Protein AF-0000000078758061 (afdb_homodimer)

Foldseek 3Di:
DDAAAEEEEEEDCVQVVLVVVLCVVPNPPHHYHYYYDYPPDDDHSLNVVVVVPVPDDLARYEYEYAAPPDPRLVSVVVVCVVPVRYHYYYNDDNQLVNCRRPDDDDQDPVNNVVSVVVRVVVPDDVVVVVVCVVVVVVVD/DDAAAEEEEEEDCVQVVLVVVLCVVPNPPHHYHYYYDYPPDDDHSLNVVVVVPVPDDLARYEYEYAAPPDPRLVSVVVVCVVPVRYHYYYNDDNQLVNCRRPDDDDQDPVNNVVSVVVRVVVPDDVVVVVVCVVVVVVVD

Structure (mmCIF, N/CA/C/O backbone):
data_AF-0000000078758061-model_v1
#
loop_
_entity.id
_entity.type
_entity.pdbx_description
1 polymer 'PTS family mannose/fructose/sorbose porter component IIA'
#
loop_
_atom_site.group_PDB
_atom_site.id
_atom_site.type_symbol
_atom_site.label_atom_id
_atom_site.label_alt_id
_atom_site.label_comp_id
_atom_site.label_asym_id
_atom_site.label_entity_id
_atom_site.label_seq_id
_atom_site.pdbx_PDB_ins_code
_atom_site.Cartn_x
_atom_site.Cartn_y
_atom_site.Cartn_z
_atom_site.occupancy
_atom_site.B_iso_or_equiv
_atom_site.auth_seq_id
_atom_site.auth_comp_id
_atom_site.auth_asym_id
_atom_site.auth_atom_id
_atom_site.pdbx_PDB_model_num
ATOM 1 N N . MET A 1 1 ? 18.891 -17.531 -12.898 1 53.72 1 MET A N 1
ATOM 2 C CA . MET A 1 1 ? 18.062 -17.656 -11.703 1 53.72 1 MET A CA 1
ATOM 3 C C . MET A 1 1 ? 16.703 -16.969 -11.898 1 53.72 1 MET A C 1
ATOM 5 O O . MET A 1 1 ? 16.625 -15.922 -12.539 1 53.72 1 MET A O 1
ATOM 9 N N . LYS A 1 2 ? 15.562 -17.766 -11.734 1 69.25 2 LYS A N 1
ATOM 10 C CA . LYS A 1 2 ? 14.297 -17.203 -12.203 1 69.25 2 LYS A CA 1
ATOM 11 C C . LYS A 1 2 ? 13.812 -16.078 -11.281 1 69.25 2 LYS A C 1
ATOM 13 O O . LYS A 1 2 ? 13.891 -16.203 -10.062 1 69.25 2 LYS A O 1
ATOM 18 N N . MET A 1 3 ? 13.516 -14.93 -11.805 1 86 3 MET A N 1
ATOM 19 C CA . MET A 1 3 ? 12.992 -13.773 -11.094 1 86 3 MET A CA 1
ATOM 20 C C . MET A 1 3 ? 11.508 -13.93 -10.812 1 86 3 MET A C 1
ATOM 22 O O . MET A 1 3 ? 10.82 -14.703 -11.484 1 86 3 MET A O 1
ATOM 26 N N . ALA A 1 4 ? 11.055 -13.43 -9.734 1 94.12 4 ALA A N 1
ATOM 27 C CA . ALA A 1 4 ? 9.656 -13.508 -9.328 1 94.12 4 ALA A CA 1
ATOM 28 C C . ALA A 1 4 ? 8.75 -12.828 -10.359 1 94.12 4 ALA A C 1
ATOM 30 O O . ALA A 1 4 ? 9.156 -11.867 -11.016 1 94.12 4 ALA A O 1
ATOM 31 N N . THR A 1 5 ? 7.641 -13.383 -10.594 1 96.69 5 THR A N 1
ATOM 32 C CA . THR A 1 5 ? 6.547 -12.688 -11.258 1 96.69 5 THR A CA 1
ATOM 33 C C . THR A 1 5 ? 5.562 -12.125 -10.242 1 96.69 5 THR A C 1
ATOM 35 O O . THR A 1 5 ? 5.176 -12.812 -9.297 1 96.69 5 THR A O 1
ATOM 38 N N . ILE A 1 6 ? 5.215 -10.859 -10.438 1 98.38 6 ILE A N 1
ATOM 39 C CA . ILE A 1 6 ? 4.293 -10.227 -9.492 1 98.38 6 ILE A CA 1
ATOM 40 C C . ILE A 1 6 ? 3.01 -9.828 -10.219 1 98.38 6 ILE A C 1
ATOM 42 O O . ILE A 1 6 ? 3.057 -9.266 -11.312 1 98.38 6 ILE A O 1
ATOM 46 N N . ILE A 1 7 ? 1.892 -10.188 -9.617 1 98.81 7 ILE A N 1
ATOM 47 C CA . ILE A 1 7 ? 0.58 -9.758 -10.078 1 98.81 7 ILE A CA 1
ATOM 48 C C . ILE A 1 7 ? -0.086 -8.891 -9.016 1 98.81 7 ILE A C 1
ATOM 50 O O . ILE A 1 7 ? -0.385 -9.367 -7.914 1 98.81 7 ILE A O 1
ATOM 54 N N . LEU A 1 8 ? -0.284 -7.656 -9.336 1 98.94 8 LEU A N 1
ATOM 55 C CA . LEU A 1 8 ? -1.013 -6.738 -8.469 1 98.94 8 LEU A CA 1
ATOM 56 C C . LEU A 1 8 ? -2.488 -6.688 -8.844 1 98.94 8 LEU A C 1
ATOM 58 O O . LEU A 1 8 ? -2.828 -6.512 -10.016 1 98.94 8 LEU A O 1
ATOM 62 N N . ALA A 1 9 ? -3.365 -6.902 -7.879 1 98.88 9 ALA A N 1
ATOM 63 C CA . ALA A 1 9 ? -4.805 -6.871 -8.133 1 98.88 9 ALA A CA 1
ATOM 64 C C . ALA A 1 9 ? -5.52 -5.988 -7.117 1 98.88 9 ALA A C 1
ATOM 66 O O . ALA A 1 9 ? -5.32 -6.129 -5.906 1 98.88 9 ALA A O 1
ATOM 67 N N . SER A 1 10 ? -6.324 -5.121 -7.539 1 98.69 10 SER A N 1
ATOM 68 C CA . SER A 1 10 ? -7.031 -4.215 -6.641 1 98.69 10 SER A CA 1
ATOM 69 C C . SER A 1 10 ? -8.375 -3.793 -7.227 1 98.69 10 SER A C 1
ATOM 71 O O . SER A 1 10 ? -8.625 -3.984 -8.414 1 98.69 10 SER A O 1
ATOM 73 N N . HIS A 1 11 ? -9.172 -3.234 -6.352 1 97.81 11 HIS A N 1
ATOM 74 C CA . HIS A 1 11 ? -10.219 -2.35 -6.852 1 97.81 11 HIS A CA 1
ATOM 75 C C . HIS A 1 11 ? -9.617 -1.13 -7.547 1 97.81 11 HIS A C 1
ATOM 77 O O . HIS A 1 11 ? -8.523 -0.686 -7.199 1 97.81 11 HIS A O 1
ATOM 83 N N . GLY A 1 12 ? -10.305 -0.684 -8.523 1 97.25 12 GLY A N 1
ATOM 84 C CA . GLY A 1 12 ? -9.961 0.596 -9.125 1 97.25 12 GLY A CA 1
ATOM 85 C C . GLY A 1 12 ? -8.539 0.647 -9.648 1 97.25 12 GLY A C 1
ATOM 86 O O . GLY A 1 12 ? -8.086 -0.282 -10.32 1 97.25 12 GLY A O 1
ATOM 87 N N . GLU A 1 13 ? -7.793 1.728 -9.375 1 98.38 13 GLU A N 1
ATOM 88 C CA . GLU A 1 13 ? -6.555 2.037 -10.078 1 98.38 13 GLU A CA 1
ATOM 89 C C . GLU A 1 13 ? -5.336 1.8 -9.195 1 98.38 13 GLU A C 1
ATOM 91 O O . GLU A 1 13 ? -4.199 1.987 -9.625 1 98.38 13 GLU A O 1
ATOM 96 N N . PHE A 1 14 ? -5.551 1.33 -7.984 1 98.88 14 PHE A N 1
ATOM 97 C CA . PHE A 1 14 ? -4.465 1.148 -7.027 1 98.88 14 PHE A CA 1
ATOM 98 C C . PHE A 1 14 ? -3.371 0.265 -7.617 1 98.88 14 PHE A C 1
ATOM 100 O O . PHE A 1 14 ? -2.197 0.642 -7.617 1 98.88 14 PHE A O 1
ATOM 107 N N . ALA A 1 15 ? -3.711 -0.847 -8.203 1 98.88 15 ALA A N 1
ATOM 108 C CA . ALA A 1 15 ? -2.74 -1.792 -8.75 1 98.88 15 ALA A CA 1
ATOM 109 C C . ALA A 1 15 ? -1.954 -1.169 -9.898 1 98.88 15 ALA A C 1
ATOM 111 O O . ALA A 1 15 ? -0.734 -1.327 -9.984 1 98.88 15 ALA A O 1
ATOM 112 N N . GLN A 1 16 ? -2.646 -0.448 -10.742 1 98.81 16 GLN A N 1
ATOM 113 C CA . GLN A 1 16 ? -1.998 0.192 -11.883 1 98.81 16 GLN A CA 1
ATOM 114 C C . GLN A 1 16 ? -0.997 1.248 -11.43 1 98.81 16 GLN A C 1
ATOM 116 O O . GLN A 1 16 ? 0.122 1.314 -11.938 1 98.81 16 GLN A O 1
ATOM 121 N N . GLY A 1 17 ? -1.414 2.07 -10.477 1 98.81 17 GLY A N 1
ATOM 122 C CA . GLY A 1 17 ? -0.514 3.082 -9.938 1 98.81 17 GLY A CA 1
ATOM 123 C C . GLY A 1 17 ? 0.706 2.492 -9.258 1 98.81 17 GLY A C 1
ATOM 124 O O . GLY A 1 17 ? 1.824 2.975 -9.445 1 98.81 17 GLY A O 1
ATOM 125 N N . LEU A 1 18 ? 0.491 1.48 -8.453 1 98.94 18 LEU A N 1
ATOM 126 C CA . LEU A 1 18 ? 1.58 0.832 -7.734 1 98.94 18 LEU A CA 1
ATOM 127 C C . LEU A 1 18 ? 2.57 0.193 -8.703 1 98.94 18 LEU A C 1
ATOM 129 O O . LEU A 1 18 ? 3.783 0.291 -8.516 1 98.94 18 LEU A O 1
ATOM 133 N N . LYS A 1 19 ? 2.074 -0.43 -9.758 1 98.88 19 LYS A N 1
ATOM 134 C CA . LYS A 1 19 ? 2.943 -0.998 -10.789 1 98.88 19 LYS A CA 1
ATOM 135 C C . LYS A 1 19 ? 3.801 0.083 -11.438 1 98.88 19 LYS A C 1
ATOM 137 O O . LYS A 1 19 ? 5.012 -0.092 -11.602 1 98.88 19 LYS A O 1
ATOM 142 N N . GLN A 1 20 ? 3.158 1.165 -11.812 1 98.56 20 GLN A N 1
ATOM 143 C CA . GLN A 1 20 ? 3.885 2.244 -12.477 1 98.56 20 GLN A CA 1
ATOM 144 C C . GLN A 1 20 ? 5.016 2.764 -11.594 1 98.56 20 GLN A C 1
ATOM 146 O O . GLN A 1 20 ? 6.148 2.928 -12.055 1 98.56 20 GLN A O 1
ATOM 151 N N . THR A 1 21 ? 4.742 3.014 -10.328 1 98.38 21 THR A N 1
ATOM 152 C CA . THR A 1 21 ? 5.734 3.529 -9.398 1 98.38 21 THR A CA 1
ATOM 153 C C . THR A 1 21 ? 6.855 2.516 -9.18 1 98.38 21 THR A C 1
ATOM 155 O O . THR A 1 21 ? 8.031 2.873 -9.203 1 98.38 21 THR A O 1
ATOM 158 N N . ALA A 1 22 ? 6.469 1.24 -8.984 1 98.44 22 ALA A N 1
ATOM 159 C CA . ALA A 1 22 ? 7.477 0.202 -8.789 1 98.44 22 ALA A CA 1
ATOM 160 C C . ALA A 1 22 ? 8.414 0.119 -9.992 1 98.44 22 ALA A C 1
ATOM 162 O O . ALA A 1 22 ? 9.633 0.058 -9.836 1 98.44 22 ALA A O 1
ATOM 163 N N . THR A 1 23 ? 7.832 0.179 -11.18 1 97.69 23 THR A N 1
ATOM 164 C CA . THR A 1 23 ? 8.617 0.093 -12.414 1 97.69 23 THR A CA 1
ATOM 165 C C . THR A 1 23 ? 9.539 1.298 -12.547 1 97.69 23 THR A C 1
ATOM 167 O O . THR A 1 23 ? 10.672 1.167 -13.023 1 97.69 23 THR A O 1
ATOM 170 N N . MET A 1 24 ? 9.078 2.408 -12.156 1 95 24 MET A N 1
ATOM 171 C CA . MET A 1 24 ? 9.883 3.623 -12.188 1 95 24 MET A CA 1
ATOM 172 C C . MET A 1 24 ? 11.102 3.488 -11.273 1 95 24 MET A C 1
ATOM 174 O O . MET A 1 24 ? 12.188 3.969 -11.609 1 95 24 MET A O 1
ATOM 178 N N . ILE A 1 25 ? 10.938 2.836 -10.203 1 95.44 25 ILE A N 1
ATOM 179 C CA . ILE A 1 25 ? 11.977 2.764 -9.18 1 95.44 25 ILE A CA 1
ATOM 180 C C . ILE A 1 25 ? 12.969 1.651 -9.523 1 95.44 25 ILE A C 1
ATOM 182 O O . ILE A 1 25 ? 14.18 1.849 -9.453 1 95.44 25 ILE A O 1
ATOM 186 N N . ILE A 1 26 ? 12.453 0.475 -9.977 1 95.62 26 ILE A N 1
ATOM 187 C CA . ILE A 1 26 ? 13.352 -0.675 -10.086 1 95.62 26 ILE A CA 1
ATOM 188 C C . ILE A 1 26 ? 13.617 -0.986 -11.555 1 95.62 26 ILE A C 1
ATOM 190 O O . ILE A 1 26 ? 14.469 -1.818 -11.875 1 95.62 26 ILE A O 1
ATOM 194 N N . GLY A 1 27 ? 12.844 -0.43 -12.445 1 94.88 27 GLY A N 1
ATOM 195 C CA . GLY A 1 27 ? 12.953 -0.764 -13.852 1 94.88 27 GLY A CA 1
ATOM 196 C C . GLY A 1 27 ? 12.016 -1.882 -14.281 1 94.88 27 GLY A C 1
ATOM 197 O O . GLY A 1 27 ? 11.078 -2.221 -13.555 1 94.88 27 GLY A O 1
ATOM 198 N N . ASP A 1 28 ? 12.25 -2.412 -15.453 1 91.5 28 ASP A N 1
ATOM 199 C CA . ASP A 1 28 ? 11.328 -3.385 -16.047 1 91.5 28 ASP A CA 1
ATOM 200 C C . ASP A 1 28 ? 11.953 -4.781 -16.062 1 91.5 28 ASP A C 1
ATOM 202 O O . ASP A 1 28 ? 11.555 -5.629 -16.875 1 91.5 28 ASP A O 1
ATOM 206 N N . SER A 1 29 ? 12.891 -5.059 -15.172 1 89.31 29 SER A N 1
ATOM 207 C CA . SER A 1 29 ? 13.617 -6.324 -15.203 1 89.31 29 SER A CA 1
ATOM 208 C C . SER A 1 29 ? 12.781 -7.457 -14.617 1 89.31 29 SER A C 1
ATOM 210 O O . SER A 1 29 ? 13.086 -8.633 -14.82 1 89.31 29 SER A O 1
ATOM 212 N N . VAL A 1 30 ? 11.773 -7.141 -13.82 1 91.25 30 VAL A N 1
ATOM 213 C CA . VAL A 1 30 ? 10.883 -8.125 -13.211 1 91.25 30 VAL A CA 1
ATOM 214 C C . VAL A 1 30 ? 9.461 -7.918 -13.727 1 91.25 30 VAL A C 1
ATOM 216 O O . VAL A 1 30 ? 8.992 -6.785 -13.844 1 91.25 30 VAL A O 1
ATOM 219 N N . PRO A 1 31 ? 8.883 -9.016 -14.203 1 95.44 31 PRO A N 1
ATOM 220 C CA . PRO A 1 31 ? 7.508 -8.859 -14.68 1 95.44 31 PRO A CA 1
ATOM 221 C C . PRO A 1 31 ? 6.539 -8.477 -13.562 1 95.44 31 PRO A C 1
ATOM 223 O O . PRO A 1 31 ? 6.348 -9.242 -12.617 1 95.44 31 PRO A O 1
ATOM 226 N N . ILE A 1 32 ? 5.922 -7.367 -13.711 1 98.25 32 ILE A N 1
ATOM 227 C CA . ILE A 1 32 ? 4.84 -6.918 -12.836 1 98.25 32 ILE A CA 1
ATOM 228 C C . ILE A 1 32 ? 3.582 -6.668 -13.664 1 98.25 32 ILE A C 1
ATOM 230 O O . ILE A 1 32 ? 3.613 -5.918 -14.648 1 98.25 32 ILE A O 1
ATOM 234 N N . HIS A 1 33 ? 2.529 -7.34 -13.289 1 98.56 33 HIS A N 1
ATOM 235 C CA . HIS A 1 33 ? 1.226 -7.172 -13.922 1 98.56 33 HIS A CA 1
ATOM 236 C C . HIS A 1 33 ? 0.233 -6.52 -12.961 1 98.56 33 HIS A C 1
ATOM 238 O O . HIS A 1 33 ? 0.332 -6.695 -11.75 1 98.56 33 HIS A O 1
ATOM 244 N N . ALA A 1 34 ? -0.676 -5.758 -13.531 1 98.75 34 ALA A N 1
ATOM 245 C CA . ALA A 1 34 ? -1.698 -5.109 -12.719 1 98.75 34 ALA A CA 1
ATOM 246 C C . ALA A 1 34 ? -3.098 -5.422 -13.242 1 98.75 34 ALA A C 1
ATOM 248 O O . ALA A 1 34 ? -3.365 -5.293 -14.438 1 98.75 34 ALA A O 1
ATOM 249 N N . LEU A 1 35 ? -3.92 -5.863 -12.352 1 98.44 35 LEU A N 1
ATOM 250 C CA . LEU A 1 35 ? -5.328 -6.121 -12.617 1 98.44 35 LEU A CA 1
ATOM 251 C C . LEU A 1 35 ? -6.219 -5.172 -11.82 1 98.44 35 LEU A C 1
ATOM 253 O O . LEU A 1 35 ? -5.93 -4.875 -10.656 1 98.44 35 LEU A O 1
ATOM 257 N N . SER A 1 36 ? -7.312 -4.777 -12.484 1 97.69 36 SER A N 1
ATOM 258 C CA . SER A 1 36 ? -8.227 -3.84 -11.844 1 97.69 36 SER A CA 1
ATOM 259 C C . SER A 1 36 ? -9.664 -4.359 -11.875 1 97.69 36 SER A C 1
ATOM 261 O O . SER A 1 36 ? -10.117 -4.879 -12.898 1 97.69 36 SER A O 1
ATOM 263 N N . ALA A 1 37 ? -10.312 -4.262 -10.734 1 96.06 37 ALA A N 1
ATOM 264 C CA . ALA A 1 37 ? -11.75 -4.5 -10.648 1 96.06 37 ALA A CA 1
ATOM 265 C C . ALA A 1 37 ? -12.523 -3.186 -10.531 1 96.06 37 ALA A C 1
ATOM 267 O O . ALA A 1 37 ? -12.234 -2.371 -9.656 1 96.06 37 ALA A O 1
ATOM 268 N N . PHE A 1 38 ? -13.422 -2.996 -11.453 1 91.88 38 PHE A N 1
ATOM 269 C CA . PHE A 1 38 ? -14.305 -1.838 -11.398 1 91.88 38 PHE A CA 1
ATOM 270 C C . PHE A 1 38 ? -15.758 -2.273 -11.219 1 91.88 38 PHE A C 1
ATOM 272 O O . PHE A 1 38 ? -16.109 -3.416 -11.516 1 91.88 38 PHE A O 1
ATOM 279 N N . ARG A 1 39 ? -16.547 -1.441 -10.57 1 78.25 39 ARG A N 1
ATOM 280 C CA . ARG A 1 39 ? -17.953 -1.749 -10.32 1 78.25 39 ARG A CA 1
ATOM 281 C C . ARG A 1 39 ? -18.672 -2.07 -11.625 1 78.25 39 ARG A C 1
ATOM 283 O O . ARG A 1 39 ? -19.484 -3.002 -11.68 1 78.25 39 ARG A O 1
ATOM 290 N N . ASP A 1 40 ? -18.375 -1.337 -12.672 1 76.12 40 ASP A N 1
ATOM 291 C CA . ASP A 1 40 ? -19.172 -1.459 -13.898 1 76.12 40 ASP A CA 1
ATOM 292 C C . ASP A 1 40 ? -18.359 -2.146 -15 1 76.12 40 ASP A C 1
ATOM 294 O O . ASP A 1 40 ? -18.797 -2.189 -16.156 1 76.12 40 ASP A O 1
ATOM 298 N N . GLU A 1 41 ? -17.375 -2.746 -14.594 1 66.25 41 GLU A N 1
ATOM 299 C CA . GLU A 1 41 ? -16.547 -3.268 -15.68 1 66.25 41 GLU A CA 1
ATOM 300 C C . GLU A 1 41 ? -17.125 -4.574 -16.234 1 66.25 41 GLU A C 1
ATOM 302 O O . GLU A 1 41 ? -17.703 -5.363 -15.477 1 66.25 41 GLU A O 1
ATOM 307 N N . ASP A 1 42 ? -16.859 -4.656 -17.453 1 67.44 42 ASP A N 1
ATOM 308 C CA . ASP A 1 42 ? -17.359 -5.734 -18.312 1 67.44 42 ASP A CA 1
ATOM 309 C C . ASP A 1 42 ? -16.641 -7.047 -18 1 67.44 42 ASP A C 1
ATOM 311 O O . ASP A 1 42 ? -17.266 -8.109 -17.953 1 67.44 42 ASP A O 1
ATOM 315 N N . GLU A 1 43 ? -15.219 -6.949 -17.766 1 88.81 43 GLU A N 1
ATOM 316 C CA . GLU A 1 43 ? -14.547 -8.227 -17.547 1 88.81 43 GLU A CA 1
ATOM 317 C C . GLU A 1 43 ? -14.188 -8.414 -16.078 1 88.81 43 GLU A C 1
ATOM 319 O O . GLU A 1 43 ? -13.516 -7.566 -15.484 1 88.81 43 GLU A O 1
ATOM 324 N N . SER A 1 44 ? -14.656 -9.523 -15.555 1 94.19 44 SER A N 1
ATOM 325 C CA . SER A 1 44 ? -14.398 -9.82 -14.148 1 94.19 44 SER A CA 1
ATOM 326 C C . SER A 1 44 ? -12.906 -9.992 -13.883 1 94.19 44 SER A C 1
ATOM 328 O O . SER A 1 44 ? -12.148 -10.352 -14.781 1 94.19 44 SER A O 1
ATOM 330 N N . ILE A 1 45 ? -12.453 -9.711 -12.711 1 96.88 45 ILE A N 1
ATOM 331 C CA . ILE A 1 45 ? -11.039 -9.82 -12.344 1 96.88 45 ILE A CA 1
ATOM 332 C C . ILE A 1 45 ? -10.609 -11.289 -12.398 1 96.88 45 ILE A C 1
ATOM 334 O O . ILE A 1 45 ? -9.453 -11.586 -12.672 1 96.88 45 ILE A O 1
ATOM 338 N N . LEU A 1 46 ? -11.594 -12.219 -12.258 1 96.31 46 LEU A N 1
ATOM 339 C CA . LEU A 1 46 ? -11.328 -13.648 -12.367 1 96.31 46 LEU A CA 1
ATOM 340 C C . LEU A 1 46 ? -10.93 -14.016 -13.789 1 96.31 46 LEU A C 1
ATOM 342 O O . LEU A 1 46 ? -9.984 -14.781 -14 1 96.31 46 LEU A O 1
ATOM 346 N N . VAL A 1 47 ? -11.625 -13.445 -14.68 1 96.5 47 VAL A N 1
ATOM 347 C CA . VAL A 1 47 ? -11.328 -13.711 -16.078 1 96.5 47 VAL A CA 1
ATOM 348 C C . VAL A 1 47 ? -9.953 -13.133 -16.438 1 96.5 47 VAL A C 1
ATOM 350 O O . VAL A 1 47 ? -9.148 -13.781 -17.109 1 96.5 47 VAL A O 1
ATOM 353 N N . GLN A 1 48 ? -9.664 -11.945 -15.953 1 97.38 48 GLN A N 1
ATOM 354 C CA . GLN A 1 48 ? -8.383 -11.289 -16.203 1 97.38 48 GLN A CA 1
ATOM 355 C C . GLN A 1 48 ? -7.223 -12.156 -15.734 1 97.38 48 GLN A C 1
ATOM 357 O O . GLN A 1 48 ? -6.258 -12.367 -16.469 1 97.38 48 GLN A O 1
ATOM 362 N N . ILE A 1 49 ? -7.344 -12.672 -14.531 1 98.12 49 ILE A N 1
ATOM 363 C CA . ILE A 1 49 ? -6.203 -13.367 -13.953 1 98.12 49 ILE A CA 1
ATOM 364 C C . ILE A 1 49 ? -6.043 -14.734 -14.625 1 98.12 49 ILE A C 1
ATOM 366 O O . ILE A 1 49 ? -4.918 -15.203 -14.828 1 98.12 49 ILE A O 1
ATOM 370 N N . LYS A 1 50 ? -7.117 -15.398 -14.945 1 97.38 50 LYS A N 1
ATOM 371 C CA . LYS A 1 50 ? -7.012 -16.688 -15.609 1 97.38 50 LYS A CA 1
ATOM 372 C C . LYS A 1 50 ? -6.359 -16.547 -16.984 1 97.38 50 LYS A C 1
ATOM 374 O O . LYS A 1 50 ? -5.527 -17.375 -17.359 1 97.38 50 LYS A O 1
ATOM 379 N N . LYS A 1 51 ? -6.746 -15.492 -17.672 1 97.62 51 LYS A N 1
ATOM 380 C CA . LYS A 1 51 ? -6.094 -15.211 -18.953 1 97.62 51 LYS A CA 1
ATOM 381 C C . LYS A 1 51 ? -4.594 -14.992 -18.766 1 97.62 51 LYS A C 1
ATOM 383 O O . LYS A 1 51 ? -3.787 -15.508 -19.547 1 97.62 51 LYS A O 1
ATOM 388 N N . LEU A 1 52 ? -4.23 -14.273 -17.75 1 97.94 52 LEU A N 1
ATOM 389 C CA . LEU A 1 52 ? -2.83 -13.977 -17.469 1 97.94 52 LEU A CA 1
ATOM 390 C C . LEU A 1 52 ? -2.07 -15.242 -17.094 1 97.94 52 LEU A C 1
ATOM 392 O O . LEU A 1 52 ? -0.98 -15.5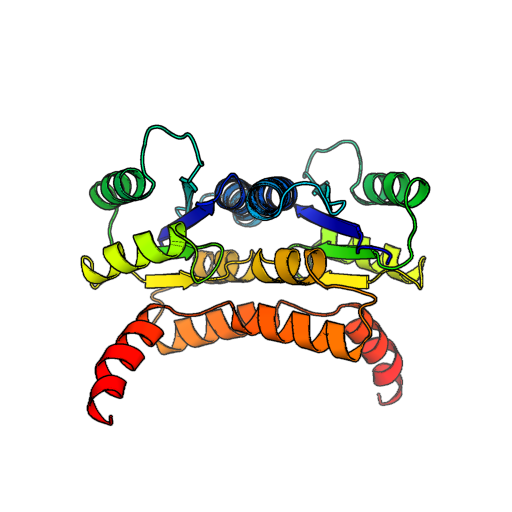 -17.609 1 97.94 52 LEU A O 1
ATOM 396 N N . LEU A 1 53 ? -2.65 -16.047 -16.234 1 97.31 53 LEU A N 1
ATOM 397 C CA . LEU A 1 53 ? -1.988 -17.234 -15.734 1 97.31 53 LEU A CA 1
ATOM 398 C C . LEU A 1 53 ? -1.767 -18.25 -16.859 1 97.31 53 LEU A C 1
ATOM 400 O O . LEU A 1 53 ? -0.853 -19.078 -16.781 1 97.31 53 LEU A O 1
ATOM 404 N N . ALA A 1 54 ? -2.562 -18.188 -17.906 1 96.69 54 ALA A N 1
ATOM 405 C CA . ALA A 1 54 ? -2.412 -19.062 -19.062 1 96.69 54 ALA A CA 1
ATOM 406 C C . ALA A 1 54 ? -1.166 -18.703 -19.859 1 96.69 54 ALA A C 1
ATOM 408 O O . ALA A 1 54 ? -0.706 -19.484 -20.703 1 96.69 54 ALA A O 1
ATOM 409 N N . THR A 1 55 ? -0.57 -17.547 -19.594 1 96.25 55 THR A N 1
ATOM 410 C CA . THR A 1 55 ? 0.505 -17.047 -20.438 1 96.25 55 THR A CA 1
ATOM 411 C C . THR A 1 55 ? 1.818 -16.969 -19.672 1 96.25 55 THR A C 1
ATOM 413 O O . THR A 1 55 ? 2.867 -16.672 -20.25 1 96.25 55 THR A O 1
ATOM 416 N N . ILE A 1 56 ? 1.771 -17.219 -18.328 1 94.12 56 ILE A N 1
ATOM 417 C CA . ILE A 1 56 ? 2.996 -17.062 -17.547 1 94.12 56 ILE A CA 1
ATOM 418 C C . ILE A 1 56 ? 3.289 -18.344 -16.781 1 94.12 56 ILE A C 1
ATOM 420 O O . ILE A 1 56 ? 2.414 -19.203 -16.641 1 94.12 56 ILE A O 1
ATOM 424 N N . ASP A 1 57 ? 4.535 -18.453 -16.359 1 89.5 57 ASP A N 1
ATOM 425 C CA . ASP A 1 57 ? 4.93 -19.531 -15.461 1 89.5 57 ASP A CA 1
ATOM 426 C C . ASP A 1 57 ? 4.445 -19.266 -14.031 1 89.5 57 ASP A C 1
ATOM 428 O O . ASP A 1 57 ? 4.746 -18.219 -13.453 1 89.5 57 ASP A O 1
ATOM 432 N N . ILE A 1 58 ? 3.77 -20.188 -13.484 1 91 58 ILE A N 1
ATOM 433 C CA . ILE A 1 58 ? 3.133 -20.047 -12.18 1 91 58 ILE A CA 1
ATOM 434 C C . ILE A 1 58 ? 4.184 -20.156 -11.078 1 91 58 ILE A C 1
ATOM 436 O O . ILE A 1 58 ? 3.967 -19.688 -9.953 1 91 58 ILE A O 1
ATOM 440 N N . GLU A 1 59 ? 5.301 -20.828 -11.453 1 89.38 59 GLU A N 1
ATOM 441 C CA . GLU A 1 59 ? 6.352 -20.953 -10.445 1 89.38 59 GLU A CA 1
ATOM 442 C C . GLU A 1 59 ? 6.906 -19.578 -10.055 1 89.38 59 GLU A C 1
ATOM 444 O O . GLU A 1 59 ? 7.102 -18.719 -10.914 1 89.38 59 GLU A O 1
ATOM 449 N N . GLU A 1 60 ? 7.105 -19.281 -8.797 1 93.12 60 GLU A N 1
ATOM 450 C CA . GLU A 1 60 ? 7.637 -18.031 -8.273 1 93.12 60 GLU A CA 1
ATOM 451 C C . GLU A 1 60 ? 6.75 -16.844 -8.664 1 93.12 60 GLU A C 1
ATOM 453 O O . GLU A 1 60 ? 7.246 -15.82 -9.125 1 93.12 60 GLU A O 1
ATOM 458 N N . THR A 1 61 ? 5.41 -17.031 -8.656 1 96.81 61 THR A N 1
ATOM 459 C CA . THR A 1 61 ? 4.441 -15.977 -8.93 1 96.81 61 THR A CA 1
ATOM 460 C C . THR A 1 61 ? 3.736 -15.547 -7.645 1 96.81 61 THR A C 1
ATOM 462 O O . THR A 1 61 ? 3.24 -16.391 -6.895 1 96.81 61 THR A O 1
ATOM 465 N N . TYR A 1 62 ? 3.699 -14.289 -7.422 1 98.19 62 TYR A N 1
ATOM 466 C CA . TYR A 1 62 ? 3.129 -13.695 -6.219 1 98.19 62 TYR A CA 1
ATOM 467 C C . TYR A 1 62 ? 1.981 -12.75 -6.566 1 98.19 62 TYR A C 1
ATOM 469 O O . TYR A 1 62 ? 2.184 -11.742 -7.242 1 98.19 62 TYR A O 1
ATOM 477 N N . ILE A 1 63 ? 0.784 -13.094 -6.102 1 98.75 63 ILE A N 1
ATOM 478 C CA . ILE A 1 63 ? -0.374 -12.219 -6.227 1 98.75 63 ILE A CA 1
ATOM 479 C C . ILE A 1 63 ? -0.482 -11.328 -4.992 1 98.75 63 ILE A C 1
ATOM 481 O O . ILE A 1 63 ? -0.495 -11.82 -3.861 1 98.75 63 ILE A O 1
ATOM 485 N N . LEU A 1 64 ? -0.488 -10.055 -5.191 1 98.94 64 LEU A N 1
ATOM 486 C CA . LEU A 1 64 ? -0.659 -9.078 -4.125 1 98.94 64 LEU A CA 1
ATOM 487 C C . LEU A 1 64 ? -1.967 -8.312 -4.297 1 98.94 64 LEU A C 1
ATOM 489 O O . LEU A 1 64 ? -2.248 -7.785 -5.379 1 98.94 64 LEU A O 1
ATOM 493 N N . THR A 1 65 ? -2.801 -8.25 -3.199 1 98.94 65 THR A N 1
ATOM 494 C CA . THR A 1 65 ? -4.098 -7.582 -3.307 1 98.94 65 THR A CA 1
ATOM 495 C C . THR A 1 65 ? -4.184 -6.414 -2.332 1 98.94 65 THR A C 1
ATOM 497 O O . THR A 1 65 ? -3.33 -6.258 -1.457 1 98.94 65 THR A O 1
ATOM 500 N N . ASP A 1 66 ? -5.266 -5.703 -2.482 1 98.81 66 ASP A N 1
ATOM 501 C CA . ASP A 1 66 ? -5.352 -4.406 -1.817 1 98.81 66 ASP A CA 1
ATOM 502 C C . ASP A 1 66 ? -5.832 -4.559 -0.376 1 98.81 66 ASP A C 1
ATOM 504 O O . ASP A 1 66 ? -5.254 -3.969 0.541 1 98.81 66 ASP A O 1
ATOM 508 N N . ILE A 1 67 ? -6.816 -5.332 -0.167 1 98.69 67 ILE A N 1
ATOM 509 C CA . ILE A 1 67 ? -7.383 -5.348 1.179 1 98.69 67 ILE A CA 1
ATOM 510 C C . ILE A 1 67 ? -8.039 -6.703 1.448 1 98.69 67 ILE A C 1
ATOM 512 O O . ILE A 1 67 ? -8.672 -7.277 0.563 1 98.69 67 ILE A O 1
ATOM 516 N N . LEU A 1 68 ? -7.879 -7.188 2.65 1 97.69 68 LEU A N 1
ATOM 517 C CA . LEU A 1 68 ? -8.492 -8.438 3.078 1 97.69 68 LEU A CA 1
ATOM 518 C C . LEU A 1 68 ? -10.008 -8.312 3.148 1 97.69 68 LEU A C 1
ATOM 520 O O . LEU A 1 68 ? -10.523 -7.305 3.641 1 97.69 68 LEU A O 1
ATOM 524 N N . GLY A 1 69 ? -10.695 -9.3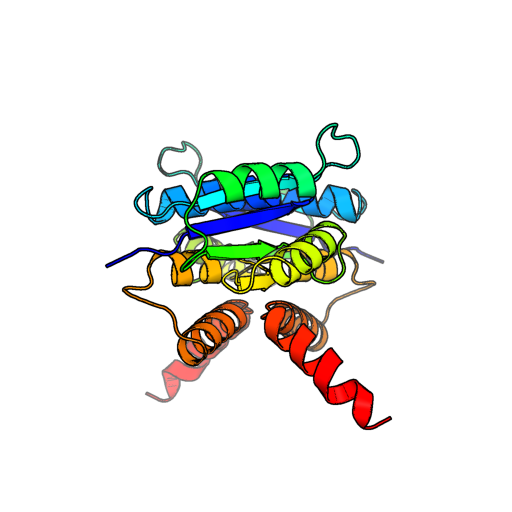12 2.68 1 96 69 GLY A N 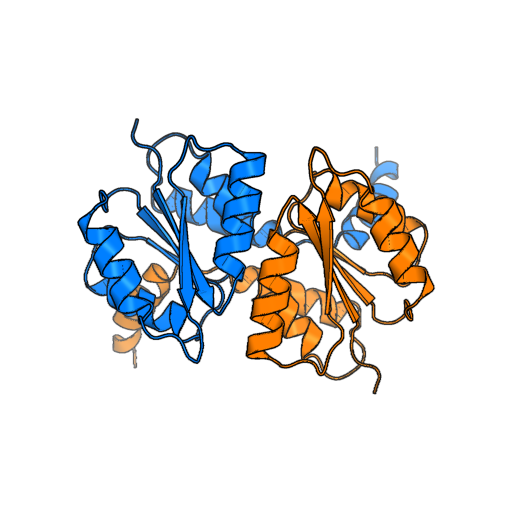1
ATOM 525 C CA . GLY A 1 69 ? -12.141 -9.352 2.811 1 96 69 GLY A CA 1
ATOM 526 C C . GLY A 1 69 ? -12.859 -8.688 1.654 1 96 69 GLY A C 1
ATOM 527 O O . GLY A 1 69 ? -14.094 -8.742 1.567 1 96 69 GLY A O 1
ATOM 528 N N . GLY A 1 70 ? -12.109 -7.965 0.795 1 95.75 70 GLY A N 1
ATOM 529 C CA . GLY A 1 70 ? -12.711 -7.414 -0.408 1 95.75 70 GLY A CA 1
ATOM 530 C C . GLY A 1 70 ? -12.984 -8.461 -1.473 1 95.75 70 GLY A C 1
ATOM 531 O O . GLY A 1 70 ? -12.391 -9.539 -1.456 1 95.75 70 GLY A O 1
ATOM 532 N N . SER A 1 71 ? -13.781 -8.094 -2.461 1 95.31 71 SER A N 1
ATOM 533 C CA . SER A 1 71 ? -14.125 -9.039 -3.521 1 95.31 71 SER A CA 1
ATOM 534 C C . SER A 1 71 ? -12.898 -9.445 -4.324 1 95.31 71 SER A C 1
ATOM 536 O O . SER A 1 71 ? -12.758 -10.609 -4.711 1 95.31 71 SER A O 1
ATOM 538 N N . VAL A 1 72 ? -12.016 -8.562 -4.504 1 97.75 72 VAL A N 1
ATOM 539 C CA . VAL A 1 72 ? -10.797 -8.844 -5.25 1 97.75 72 VAL A CA 1
ATOM 540 C C . VAL A 1 72 ? -9.977 -9.906 -4.523 1 97.75 72 VAL A C 1
ATOM 542 O O . VAL A 1 72 ? -9.586 -10.914 -5.117 1 97.75 72 VAL A O 1
ATOM 545 N N . ASN A 1 73 ? -9.719 -9.711 -3.229 1 98 73 ASN A N 1
ATOM 546 C CA . ASN A 1 73 ? -8.969 -10.703 -2.459 1 98 73 ASN A CA 1
ATOM 547 C C . ASN A 1 73 ? -9.695 -12.047 -2.428 1 98 73 ASN A C 1
ATOM 549 O O . ASN A 1 73 ? -9.062 -13.094 -2.549 1 98 73 ASN A O 1
ATOM 553 N N . ASN A 1 74 ? -11.008 -11.984 -2.285 1 96.62 74 ASN A N 1
ATOM 554 C CA . ASN A 1 74 ? -11.797 -13.211 -2.264 1 96.62 74 ASN A CA 1
ATOM 555 C C . ASN A 1 74 ? -11.672 -13.977 -3.576 1 96.62 74 ASN A C 1
ATOM 557 O O . ASN A 1 74 ? -11.547 -15.203 -3.574 1 96.62 74 ASN A O 1
ATOM 561 N N . ASP A 1 75 ? -11.711 -13.266 -4.664 1 97.31 75 ASP A N 1
ATOM 562 C CA . ASP A 1 75 ? -11.539 -13.906 -5.969 1 97.31 75 ASP A CA 1
ATOM 563 C C . ASP A 1 75 ? -10.156 -14.539 -6.094 1 97.31 75 ASP A C 1
ATOM 565 O O . ASP A 1 75 ? -10.031 -15.656 -6.598 1 97.31 75 ASP A O 1
ATOM 569 N N . MET A 1 76 ? -9.125 -13.906 -5.57 1 98.06 76 MET A N 1
ATOM 570 C CA . MET A 1 76 ? -7.773 -14.445 -5.668 1 98.06 76 MET A CA 1
ATOM 571 C C . MET A 1 76 ? -7.602 -15.656 -4.758 1 98.06 76 MET A C 1
ATOM 573 O O . MET A 1 76 ? -6.848 -16.578 -5.078 1 98.06 76 MET A O 1
ATOM 577 N N . LEU A 1 77 ? -8.352 -15.641 -3.629 1 97 77 LEU A N 1
ATOM 578 C CA . LEU A 1 77 ? -8.336 -16.812 -2.756 1 97 77 LEU A CA 1
ATOM 579 C C . LEU A 1 77 ? -8.828 -18.047 -3.496 1 97 77 LEU A C 1
ATOM 581 O O . LEU A 1 77 ? -8.25 -19.141 -3.348 1 97 77 LEU A O 1
ATOM 585 N N . THR A 1 78 ? -9.836 -17.891 -4.32 1 96 78 THR A N 1
ATOM 586 C CA . THR A 1 78 ? -10.352 -19 -5.117 1 96 78 THR A CA 1
ATOM 587 C C . THR A 1 78 ? -9.312 -19.469 -6.121 1 96 78 THR A C 1
ATOM 589 O O . THR A 1 78 ? -9.172 -20.672 -6.359 1 96 78 THR A O 1
ATOM 592 N N . ILE A 1 79 ? -8.57 -18.562 -6.648 1 97.06 79 ILE A N 1
ATOM 593 C CA . ILE A 1 79 ? -7.574 -18.859 -7.676 1 97.06 79 ILE A CA 1
ATOM 594 C C . ILE A 1 79 ? -6.43 -19.656 -7.074 1 97.06 79 ILE A C 1
ATOM 596 O O . ILE A 1 79 ? -5.996 -20.656 -7.652 1 97.06 79 ILE A O 1
ATOM 600 N N . ILE A 1 80 ? -5.961 -19.281 -5.855 1 95.75 80 ILE A N 1
ATOM 601 C CA . ILE A 1 80 ? -4.766 -19.938 -5.332 1 95.75 80 ILE A CA 1
ATOM 602 C C . ILE A 1 80 ? -5.105 -21.344 -4.867 1 95.75 80 ILE A C 1
ATOM 604 O O . ILE A 1 80 ? -4.219 -22.188 -4.727 1 95.75 80 ILE A O 1
ATOM 608 N N . LYS A 1 81 ? -6.375 -21.609 -4.617 1 93.69 81 LYS A N 1
ATOM 609 C CA . LYS A 1 81 ? -6.805 -22.969 -4.312 1 93.69 81 LYS A CA 1
ATOM 610 C C . LYS A 1 81 ? -6.688 -23.875 -5.535 1 93.69 81 LYS A C 1
ATOM 612 O O . LYS A 1 81 ? -6.469 -25.078 -5.406 1 93.69 81 LYS A O 1
ATOM 617 N N . GLU A 1 82 ? -6.801 -23.25 -6.691 1 93.5 82 GLU A N 1
ATOM 618 C CA . GLU A 1 82 ? -6.758 -24 -7.949 1 93.5 82 GLU A CA 1
ATOM 619 C C . GLU A 1 82 ? -5.324 -24.156 -8.445 1 93.5 82 GLU A C 1
ATOM 621 O O . GLU A 1 82 ? -5.031 -25.047 -9.25 1 93.5 82 GLU A O 1
ATOM 626 N N . TYR A 1 83 ? -4.438 -23.297 -7.902 1 92.19 83 TYR A N 1
ATOM 627 C CA . TYR A 1 83 ? -3.059 -23.281 -8.383 1 92.19 83 TYR A CA 1
ATOM 628 C C . TYR A 1 83 ? -2.078 -23.406 -7.219 1 92.19 83 TYR A C 1
ATOM 630 O O . TYR A 1 83 ? -1.72 -22.422 -6.586 1 92.19 83 TYR A O 1
ATOM 638 N N . GLU A 1 84 ? -1.511 -24.531 -6.816 1 84.06 84 GLU A N 1
ATOM 639 C CA . GLU A 1 84 ? -0.696 -24.812 -5.637 1 84.06 84 GLU A CA 1
ATOM 640 C C . GLU A 1 84 ? 0.589 -24 -5.648 1 84.06 84 GLU A C 1
ATOM 642 O O . GLU A 1 84 ? 1.114 -23.641 -4.59 1 84.06 84 GLU A O 1
ATOM 647 N N . GLY A 1 85 ? 1.042 -23.375 -6.742 1 89.19 85 GLY A N 1
ATOM 648 C CA . GLY A 1 85 ? 2.314 -22.688 -6.836 1 89.19 85 GLY A CA 1
ATOM 649 C C . GLY A 1 85 ? 2.184 -21.172 -6.703 1 89.19 85 GLY A C 1
ATOM 650 O O . GLY A 1 85 ? 3.178 -20.469 -6.496 1 89.19 85 GLY A O 1
ATOM 651 N N . LEU A 1 86 ? 0.984 -20.719 -6.559 1 95.5 86 LEU A N 1
ATOM 652 C CA . LEU A 1 86 ? 0.74 -19.281 -6.469 1 95.5 86 LEU A CA 1
ATOM 653 C C . LEU A 1 86 ? 0.741 -18.828 -5.012 1 95.5 86 LEU A C 1
ATOM 655 O O . LEU A 1 86 ? 0.21 -19.516 -4.141 1 95.5 86 LEU A O 1
ATOM 659 N N . GLN A 1 87 ? 1.385 -17.766 -4.777 1 96.75 87 GLN A N 1
ATOM 660 C CA . GLN A 1 87 ? 1.332 -17.094 -3.48 1 96.75 87 GLN A CA 1
ATOM 661 C C . GLN A 1 87 ? 0.359 -15.922 -3.506 1 96.75 87 GLN A C 1
ATOM 663 O O . GLN A 1 87 ? 0.188 -15.273 -4.543 1 96.75 87 GLN A O 1
ATOM 668 N N . LEU A 1 88 ? -0.289 -15.758 -2.369 1 98.38 88 LEU A N 1
ATOM 669 C CA . LEU A 1 88 ? -1.228 -14.648 -2.238 1 98.38 88 LEU A CA 1
ATOM 670 C C . LEU A 1 88 ? -0.981 -13.875 -0.946 1 98.38 88 LEU A C 1
ATOM 672 O O . LEU A 1 88 ? -1.052 -14.445 0.146 1 98.38 88 LEU A O 1
ATOM 676 N N . ILE A 1 89 ? -0.624 -12.586 -1.107 1 98.81 89 ILE A N 1
ATOM 677 C CA . ILE A 1 89 ? -0.454 -11.688 0.029 1 98.81 89 ILE A CA 1
ATOM 678 C C . ILE A 1 89 ? -1.409 -10.5 -0.102 1 98.81 89 ILE A C 1
ATOM 680 O O . ILE A 1 89 ? -1.502 -9.891 -1.167 1 98.81 89 ILE A O 1
ATOM 684 N N . THR A 1 90 ? -2.188 -10.164 0.967 1 98.88 90 THR A N 1
ATOM 685 C CA . THR A 1 90 ? -3.09 -9.023 0.952 1 98.88 90 THR A CA 1
ATOM 686 C C . THR A 1 90 ? -2.475 -7.84 1.694 1 98.88 90 THR A C 1
ATOM 688 O O . THR A 1 90 ? -1.465 -7.988 2.385 1 98.88 90 THR A O 1
ATOM 691 N N . GLY A 1 91 ? -3.068 -6.66 1.462 1 98.88 91 GLY A N 1
ATOM 692 C CA . GLY A 1 91 ? -2.596 -5.469 2.148 1 98.88 91 GLY A CA 1
ATOM 693 C C . GLY A 1 91 ? -1.348 -4.875 1.521 1 98.88 91 GLY A C 1
ATOM 694 O O . GLY A 1 91 ? -0.544 -4.242 2.209 1 98.88 91 GLY A O 1
ATOM 695 N N . MET A 1 92 ? -1.196 -5.008 0.294 1 98.94 92 MET A N 1
ATOM 696 C CA . MET A 1 92 ? 0.049 -4.699 -0.403 1 98.94 92 MET A CA 1
ATOM 697 C C . MET A 1 92 ? 0.436 -3.236 -0.207 1 98.94 92 MET A C 1
ATOM 699 O O . MET A 1 92 ? -0.432 -2.373 -0.069 1 98.94 92 MET A O 1
ATOM 703 N N . ASN A 1 93 ? 1.702 -2.998 -0.22 1 98.94 93 ASN A N 1
ATOM 704 C CA . ASN A 1 93 ? 2.328 -1.684 -0.295 1 98.94 93 ASN A CA 1
ATOM 705 C C . ASN A 1 93 ? 3.613 -1.72 -1.119 1 98.94 93 ASN A C 1
ATOM 707 O O . ASN A 1 93 ? 3.992 -2.771 -1.64 1 98.94 93 ASN A O 1
ATOM 711 N N . LEU A 1 94 ? 4.207 -0.593 -1.381 1 98.94 94 LEU A N 1
ATOM 712 C CA . LEU A 1 94 ? 5.359 -0.493 -2.271 1 98.94 94 LEU A CA 1
ATOM 713 C C . LEU A 1 94 ? 6.551 -1.264 -1.71 1 98.94 94 LEU A C 1
ATOM 715 O O . LEU A 1 94 ? 7.23 -1.984 -2.443 1 98.94 94 LEU A O 1
ATOM 719 N N . PRO A 1 95 ? 6.871 -1.189 -0.375 1 98.88 95 PRO A N 1
ATOM 720 C CA . PRO A 1 95 ? 8.016 -1.937 0.16 1 98.88 95 PRO A CA 1
ATOM 721 C C . PRO A 1 95 ? 7.922 -3.436 -0.118 1 98.88 95 PRO A C 1
ATOM 723 O O . PRO A 1 95 ? 8.922 -4.07 -0.451 1 98.88 95 PRO A O 1
ATOM 726 N N . LEU A 1 96 ? 6.727 -4.02 -0.046 1 98.88 96 LEU A N 1
ATOM 727 C CA . LEU A 1 96 ? 6.555 -5.441 -0.323 1 98.88 96 LEU A CA 1
ATOM 728 C C . LEU A 1 96 ? 6.867 -5.754 -1.782 1 98.88 96 LEU A C 1
ATOM 730 O O . LEU A 1 96 ? 7.586 -6.711 -2.076 1 98.88 96 LEU A O 1
ATOM 734 N N . VAL A 1 97 ? 6.316 -4.934 -2.676 1 98.81 97 VAL A N 1
ATOM 735 C CA . VAL A 1 97 ? 6.52 -5.129 -4.109 1 98.81 97 VAL A CA 1
ATOM 736 C C . VAL A 1 97 ? 8.008 -5.066 -4.434 1 98.81 97 VAL A C 1
ATOM 738 O O . VAL A 1 97 ? 8.539 -5.945 -5.117 1 98.81 97 VAL A O 1
ATOM 741 N N . ILE A 1 98 ? 8.703 -4.059 -3.893 1 98.31 98 ILE A N 1
ATOM 742 C CA . ILE A 1 98 ? 10.117 -3.861 -4.172 1 98.31 98 ILE A CA 1
ATOM 743 C C . ILE A 1 98 ? 10.922 -5.035 -3.619 1 98.31 98 ILE A C 1
ATOM 745 O O . ILE A 1 98 ? 11.812 -5.559 -4.293 1 98.31 98 ILE A O 1
ATOM 749 N N . SER A 1 99 ? 10.578 -5.469 -2.393 1 98.06 99 SER A N 1
ATOM 750 C CA . SER A 1 99 ? 11.312 -6.551 -1.745 1 98.06 99 SER A CA 1
ATOM 751 C C . SER A 1 99 ? 11.203 -7.852 -2.535 1 98.06 99 SER A C 1
ATOM 753 O O . SER A 1 99 ? 12.195 -8.547 -2.748 1 98.06 99 SER A O 1
ATOM 755 N N . ILE A 1 100 ? 9.992 -8.164 -3.02 1 98 100 ILE A N 1
ATOM 756 C CA . ILE A 1 100 ? 9.789 -9.391 -3.783 1 98 100 ILE A CA 1
ATOM 757 C C . ILE A 1 100 ? 10.469 -9.273 -5.145 1 98 100 ILE A C 1
ATOM 759 O O . ILE A 1 100 ? 11.141 -10.203 -5.59 1 98 100 ILE A O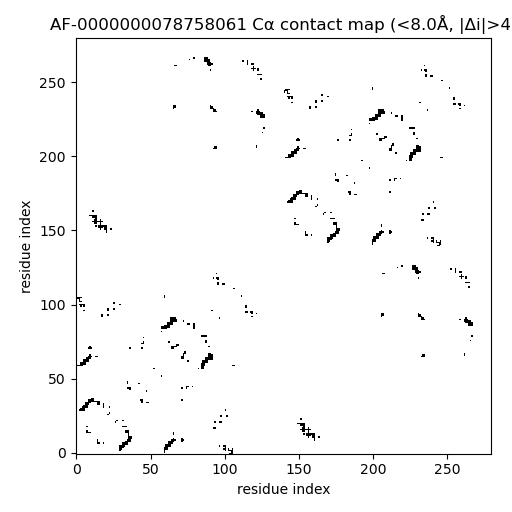 1
ATOM 763 N N . ALA A 1 101 ? 10.367 -8.109 -5.781 1 97.25 101 ALA A N 1
ATOM 764 C CA . ALA A 1 101 ? 10.891 -7.887 -7.129 1 97.25 101 ALA A CA 1
ATOM 765 C C . ALA A 1 101 ? 12.414 -7.957 -7.145 1 97.25 101 ALA A C 1
ATOM 767 O O . ALA A 1 101 ? 13.016 -8.398 -8.125 1 97.25 101 ALA A O 1
ATOM 768 N N . THR A 1 102 ? 13.047 -7.551 -6.039 1 95.62 102 THR A N 1
ATOM 769 C CA . THR A 1 102 ? 14.5 -7.418 -6.055 1 95.62 102 THR A CA 1
ATOM 770 C C . THR A 1 102 ? 15.156 -8.586 -5.328 1 95.62 102 THR A C 1
ATOM 772 O O . THR A 1 102 ? 16.375 -8.602 -5.145 1 95.62 102 THR A O 1
ATOM 775 N N . TYR A 1 103 ? 14.297 -9.477 -4.887 1 95.19 103 TYR A N 1
ATOM 776 C CA . TYR A 1 103 ? 14.867 -10.633 -4.199 1 95.19 103 TYR A CA 1
ATOM 777 C C . TYR A 1 103 ? 15.656 -11.508 -5.168 1 95.19 103 TYR A C 1
ATOM 779 O O . TYR A 1 103 ? 15.172 -11.828 -6.254 1 95.19 103 TYR A O 1
ATOM 787 N N . ASN A 1 104 ? 16.828 -11.828 -4.812 1 89.94 104 ASN A N 1
ATOM 788 C CA . ASN A 1 104 ? 17.703 -12.664 -5.645 1 89.94 104 ASN A CA 1
ATOM 789 C C . ASN A 1 104 ? 17.516 -14.141 -5.332 1 89.94 104 ASN A C 1
ATOM 791 O O . ASN A 1 104 ? 17.859 -14.594 -4.234 1 89.94 104 ASN A O 1
ATOM 795 N N . GLY A 1 105 ? 16.938 -14.844 -6.25 1 87.94 105 GLY A N 1
ATOM 796 C CA . GLY A 1 105 ? 16.781 -16.281 -6.078 1 87.94 105 GLY A CA 1
ATOM 797 C C . GLY A 1 105 ? 15.359 -16.688 -5.715 1 87.94 105 GLY A C 1
ATOM 798 O O . GLY A 1 105 ? 14.422 -15.891 -5.883 1 87.94 105 GLY A O 1
ATOM 799 N N . LYS A 1 106 ? 15.227 -17.953 -5.32 1 92 106 LYS A N 1
ATOM 800 C CA . LYS A 1 106 ? 13.93 -18.484 -4.914 1 92 106 LYS A CA 1
ATOM 801 C C . LYS A 1 106 ? 13.555 -18.016 -3.51 1 92 106 LYS A C 1
ATOM 803 O O . LYS A 1 106 ? 14.391 -18.016 -2.604 1 92 106 LYS A O 1
ATOM 808 N N . ILE A 1 107 ? 12.344 -17.656 -3.357 1 95.19 107 ILE A N 1
ATOM 809 C CA . ILE A 1 107 ? 11.852 -17.234 -2.053 1 95.19 107 ILE A CA 1
ATOM 810 C C . ILE A 1 107 ? 11.18 -18.422 -1.349 1 95.19 107 ILE A C 1
ATOM 812 O O . ILE A 1 107 ? 10.086 -18.828 -1.726 1 95.19 107 ILE A O 1
ATOM 816 N N . GLY A 1 108 ? 11.852 -18.922 -0.365 1 93.69 108 GLY A N 1
ATOM 817 C CA . GLY A 1 108 ? 11.234 -19.953 0.445 1 93.69 108 GLY A CA 1
ATOM 818 C C . GLY A 1 108 ? 10.188 -19.422 1.402 1 93.69 108 GLY A C 1
ATOM 819 O O . GLY A 1 108 ? 10 -18.203 1.513 1 93.69 108 GLY A O 1
ATOM 820 N N . GLU A 1 109 ? 9.547 -20.328 2.062 1 93.69 109 GLU A N 1
ATOM 821 C CA . GLU A 1 109 ? 8.484 -19.953 2.984 1 93.69 109 GLU A CA 1
ATOM 822 C C . GLU A 1 109 ? 9 -19.031 4.082 1 93.69 109 GLU A C 1
ATOM 824 O O . GLU A 1 109 ? 8.383 -18 4.387 1 93.69 109 GLU A O 1
ATOM 829 N N . SER A 1 110 ? 10.086 -19.375 4.652 1 96.31 110 SER A N 1
ATOM 830 C CA . SER A 1 110 ? 10.672 -18.594 5.73 1 96.31 110 SER A CA 1
ATOM 831 C C . SER A 1 110 ? 11.102 -17.219 5.23 1 96.31 110 SER A C 1
ATOM 833 O O . SER A 1 110 ? 10.945 -16.219 5.938 1 96.31 110 SER A O 1
ATOM 835 N N . GLU A 1 111 ? 11.672 -17.188 4.027 1 96.75 111 GLU A N 1
ATOM 836 C CA . GLU A 1 111 ? 12.102 -15.922 3.443 1 96.75 111 GLU A CA 1
ATOM 837 C C . GLU A 1 111 ? 10.906 -15.031 3.123 1 96.75 111 GLU A C 1
ATOM 839 O O . GLU A 1 111 ? 10.953 -13.82 3.334 1 96.75 111 GLU A O 1
ATOM 844 N N . LEU A 1 112 ? 9.859 -15.648 2.646 1 97.25 112 LEU A N 1
ATOM 845 C CA . LEU A 1 112 ? 8.648 -14.883 2.354 1 97.25 112 LEU A CA 1
ATOM 846 C C . LEU A 1 112 ? 8.07 -14.266 3.625 1 97.25 112 LEU A C 1
ATOM 848 O O . LEU A 1 112 ? 7.648 -13.109 3.621 1 97.25 112 LEU A O 1
ATOM 852 N N . GLU A 1 113 ? 8.094 -15.031 4.664 1 97.5 113 GLU A N 1
ATOM 853 C CA . GLU A 1 113 ? 7.633 -14.531 5.953 1 97.5 113 GLU A CA 1
ATOM 854 C C . GLU A 1 113 ? 8.453 -13.32 6.398 1 97.5 113 GLU A C 1
ATOM 856 O O . GLU A 1 113 ? 7.902 -12.359 6.938 1 97.5 113 GLU A O 1
ATOM 861 N N . LYS A 1 114 ? 9.672 -13.375 6.207 1 98.19 114 LYS A N 1
ATOM 862 C CA . LYS A 1 114 ? 10.555 -12.266 6.566 1 98.19 114 LYS A CA 1
ATOM 863 C C . LYS A 1 114 ? 10.25 -11.023 5.73 1 98.19 114 LYS A C 1
ATOM 865 O O . LYS A 1 114 ? 10.195 -9.914 6.258 1 98.19 114 LYS A O 1
ATOM 870 N N . LEU A 1 115 ? 10.07 -11.242 4.43 1 98.5 115 LEU A N 1
ATOM 871 C CA . LEU A 1 115 ? 9.758 -10.125 3.545 1 98.5 115 LEU A CA 1
ATOM 872 C C . LEU A 1 115 ? 8.438 -9.469 3.941 1 98.5 115 LEU A C 1
ATOM 874 O O . LEU A 1 115 ? 8.32 -8.242 3.92 1 98.5 115 LEU A O 1
ATOM 878 N N . ILE A 1 116 ? 7.461 -10.289 4.305 1 98.69 116 ILE A N 1
ATOM 879 C CA . ILE A 1 116 ? 6.164 -9.781 4.734 1 98.69 116 ILE A CA 1
ATOM 880 C C . ILE A 1 116 ? 6.324 -8.992 6.031 1 98.69 116 ILE A C 1
ATOM 882 O O . ILE A 1 116 ? 5.785 -7.895 6.168 1 98.69 116 ILE A O 1
ATOM 886 N N . LYS A 1 117 ? 7.09 -9.516 6.941 1 98.62 117 LYS A N 1
ATOM 887 C CA . LYS A 1 117 ? 7.332 -8.836 8.211 1 98.62 117 LYS A CA 1
ATOM 888 C C . LYS A 1 117 ? 8.039 -7.496 7.996 1 98.62 117 LYS A C 1
ATOM 890 O O . LYS A 1 117 ? 7.688 -6.496 8.625 1 98.62 117 LYS A O 1
ATOM 895 N N . GLU A 1 118 ? 9 -7.508 7.18 1 98.56 118 GLU A N 1
ATOM 896 C CA . GLU A 1 118 ? 9.703 -6.27 6.855 1 98.56 118 GLU A CA 1
ATOM 897 C C . GLU A 1 118 ? 8.758 -5.242 6.242 1 98.56 118 GLU A C 1
ATOM 899 O O . GLU A 1 118 ? 8.844 -4.051 6.543 1 98.56 118 GLU A O 1
ATOM 904 N N . SER A 1 119 ? 7.895 -5.715 5.348 1 98.75 119 SER A N 1
ATOM 905 C CA . SER A 1 119 ? 6.883 -4.855 4.742 1 98.75 119 SER A CA 1
ATOM 906 C C . SER A 1 119 ? 5.938 -4.285 5.793 1 98.75 119 SER A C 1
ATOM 908 O O . SER A 1 119 ? 5.609 -3.096 5.762 1 98.75 119 SER A O 1
ATOM 910 N N . GLN A 1 120 ? 5.531 -5.156 6.719 1 98.81 120 GLN A N 1
ATOM 911 C CA . GLN A 1 120 ? 4.703 -4.719 7.836 1 98.81 120 GLN A CA 1
ATOM 912 C C . GLN A 1 120 ? 5.395 -3.613 8.633 1 98.81 120 GLN A C 1
ATOM 914 O O . GLN A 1 120 ? 4.793 -2.576 8.922 1 98.81 120 GLN A O 1
ATOM 919 N N . GLN A 1 121 ? 6.598 -3.746 8.836 1 98.31 121 GLN A N 1
ATOM 920 C CA . GLN A 1 121 ? 7.363 -2.828 9.672 1 98.31 121 GLN A CA 1
ATOM 921 C C . GLN A 1 121 ? 7.719 -1.555 8.906 1 98.31 121 GLN A C 1
ATOM 923 O O . GLN A 1 121 ? 8.234 -0.601 9.492 1 98.31 121 GLN A O 1
ATOM 928 N N . SER A 1 122 ? 7.41 -1.556 7.641 1 98.62 122 SER A N 1
ATOM 929 C CA . SER A 1 122 ? 7.723 -0.384 6.832 1 98.62 122 SER A CA 1
ATOM 930 C C . SER A 1 122 ? 6.641 0.681 6.953 1 98.62 122 SER A C 1
ATOM 932 O O . SER A 1 122 ? 6.809 1.805 6.473 1 98.62 122 SER A O 1
ATOM 934 N N . VAL A 1 123 ? 5.465 0.323 7.551 1 98.81 123 VAL A N 1
ATOM 935 C CA . VAL A 1 123 ? 4.469 1.322 7.918 1 98.81 123 VAL A CA 1
ATOM 936 C C . VAL A 1 123 ? 4.859 1.983 9.242 1 98.81 123 VAL A C 1
ATOM 938 O O . VAL A 1 123 ? 4.773 1.362 10.297 1 98.81 123 VAL A O 1
ATOM 941 N N . ILE A 1 124 ? 5.316 3.213 9.141 1 98.19 124 ILE A N 1
ATOM 942 C CA . ILE A 1 124 ? 6.004 3.824 10.273 1 98.19 124 ILE A CA 1
ATOM 943 C C . ILE A 1 124 ? 5.461 5.23 10.508 1 98.19 124 ILE A C 1
ATOM 945 O O . ILE A 1 124 ? 5.273 5.996 9.562 1 98.19 124 ILE A O 1
ATOM 949 N N . ASP A 1 125 ? 5.145 5.531 11.75 1 97.81 125 ASP A N 1
ATOM 950 C CA . ASP A 1 125 ? 4.941 6.918 12.164 1 97.81 125 ASP A CA 1
ATOM 951 C C . ASP A 1 125 ? 6.258 7.691 12.156 1 97.81 125 ASP A C 1
ATOM 953 O O . ASP A 1 125 ? 7.082 7.531 13.055 1 97.81 125 ASP A O 1
ATOM 957 N N . CYS A 1 126 ? 6.434 8.586 11.242 1 96.56 126 CYS A N 1
ATOM 958 C CA . CYS A 1 126 ? 7.73 9.219 11.023 1 96.56 126 CYS A CA 1
ATOM 959 C C . CYS A 1 126 ? 8 10.281 12.078 1 96.56 126 CYS A C 1
ATOM 961 O O . CYS A 1 126 ? 9.148 10.695 12.273 1 96.56 126 CYS A O 1
ATOM 963 N N . ARG A 1 127 ? 6.996 10.797 12.664 1 90.06 127 ARG A N 1
ATOM 964 C CA . ARG A 1 127 ? 7.23 11.758 13.734 1 90.06 127 ARG A CA 1
ATOM 965 C C . ARG A 1 127 ? 7.934 11.102 14.914 1 90.06 127 ARG A C 1
ATOM 967 O O . ARG A 1 127 ? 8.758 11.734 15.586 1 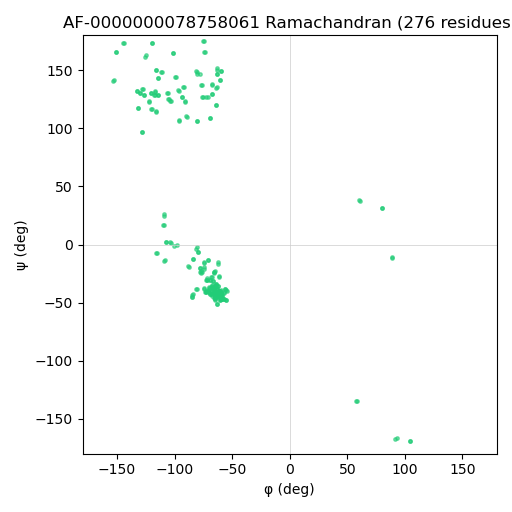90.06 127 ARG A O 1
ATOM 974 N N . LYS A 1 128 ? 7.594 9.852 15.125 1 86.81 128 LYS A N 1
ATOM 975 C CA . LYS A 1 128 ? 8.234 9.125 16.219 1 86.81 128 LYS A CA 1
ATOM 976 C C . LYS A 1 128 ? 9.703 8.852 15.914 1 86.81 128 LYS A C 1
ATOM 978 O O . LYS A 1 128 ? 10.523 8.773 16.828 1 86.81 128 LYS A O 1
ATOM 983 N N . LEU A 1 129 ? 10.016 8.711 14.68 1 82.31 129 LEU A N 1
ATOM 984 C CA . LEU A 1 129 ? 11.398 8.5 14.273 1 82.31 129 LEU A CA 1
ATOM 985 C C . LEU A 1 129 ? 12.234 9.75 14.539 1 82.31 129 LEU A C 1
ATOM 987 O O . LEU A 1 129 ? 13.398 9.648 14.93 1 82.31 129 LEU A O 1
ATOM 991 N N . LEU A 1 130 ? 11.625 10.906 14.312 1 78.75 130 LEU A N 1
ATOM 992 C CA . LEU A 1 130 ? 12.305 12.18 14.539 1 78.75 130 LEU A CA 1
ATOM 993 C C . LEU A 1 130 ? 12.578 12.391 16.031 1 78.75 130 LEU A C 1
ATOM 995 O O . LEU A 1 130 ? 13.648 12.867 16.406 1 78.75 130 LEU A O 1
ATOM 999 N N . VAL A 1 131 ? 11.68 11.961 16.812 1 71.31 131 VAL A N 1
ATOM 1000 C CA . VAL A 1 131 ? 11.828 12.133 18.25 1 71.31 131 VAL A CA 1
ATOM 1001 C C . VAL A 1 131 ? 12.93 11.211 18.766 1 71.31 131 VAL A C 1
ATOM 1003 O O . VAL A 1 131 ? 13.75 11.617 19.594 1 71.31 131 VAL A O 1
ATOM 1006 N N . GLU A 1 132 ? 12.906 10.023 18.188 1 69.06 132 GLU A N 1
ATOM 1007 C CA . GLU A 1 132 ? 13.93 9.07 18.625 1 69.06 132 GLU A CA 1
ATOM 1008 C C . GLU A 1 132 ? 15.32 9.523 18.188 1 69.06 132 GLU A C 1
ATOM 1010 O O . GLU A 1 132 ? 16.297 9.297 18.906 1 69.06 132 GLU A O 1
ATOM 1015 N N . GLN A 1 133 ? 15.422 10.141 17.047 1 66.75 133 GLN A N 1
ATOM 1016 C CA . GLN A 1 133 ? 16.703 10.648 16.578 1 66.75 133 GLN A CA 1
ATOM 1017 C C . GLN A 1 133 ? 17.172 11.828 17.406 1 66.75 133 GLN A C 1
ATOM 1019 O O . GLN A 1 133 ? 18.375 11.984 17.656 1 66.75 133 GLN A O 1
ATOM 1024 N N . LEU A 1 134 ? 16.203 12.664 17.812 1 60.12 134 LEU A N 1
ATOM 1025 C CA . LEU A 1 134 ? 16.547 13.82 18.625 1 60.12 134 LEU A CA 1
ATOM 1026 C C . LEU A 1 134 ? 16.906 13.398 20.047 1 60.12 134 LEU A C 1
ATOM 1028 O O . LEU A 1 134 ? 17.828 13.969 20.641 1 60.12 134 LEU A O 1
ATOM 1032 N N . THR A 1 135 ? 16.156 12.445 20.578 1 58.75 135 THR A N 1
ATOM 1033 C CA . THR A 1 135 ? 16.422 12.031 21.953 1 58.75 135 THR A CA 1
ATOM 1034 C C . THR A 1 135 ? 17.594 11.055 22.016 1 58.75 135 THR A C 1
ATOM 1036 O O . THR A 1 135 ? 18.234 10.906 23.047 1 58.75 135 THR A O 1
ATOM 1039 N N . GLY A 1 136 ? 17.703 10.18 21.078 1 57.34 136 GLY A N 1
ATOM 1040 C CA . GLY A 1 136 ? 18.766 9.18 21.109 1 57.34 136 GLY A CA 1
ATOM 1041 C C . GLY A 1 136 ? 20.125 9.742 20.766 1 57.34 136 GLY A C 1
ATOM 1042 O O . GLY A 1 136 ? 21.125 9.016 20.781 1 57.34 136 GLY A O 1
ATOM 1043 N N . GLY A 1 137 ? 20.344 10.859 20.203 1 46.59 137 GLY A N 1
ATOM 1044 C CA . GLY A 1 137 ? 21.672 11.438 20.031 1 46.59 137 GLY A CA 1
ATOM 1045 C C . GLY A 1 137 ? 22.375 11.711 21.344 1 46.59 137 GLY A C 1
ATOM 1046 O O . GLY A 1 137 ? 23.562 12.062 21.359 1 46.59 137 GLY A O 1
ATOM 1047 N N . ASP A 1 138 ? 21.734 11.953 22.438 1 40.34 138 ASP A N 1
ATOM 1048 C CA . ASP A 1 138 ? 22.516 12.297 23.625 1 40.34 138 ASP A CA 1
ATOM 1049 C C . ASP A 1 138 ? 23.266 11.078 24.172 1 40.34 138 ASP A C 1
ATOM 1051 O O . ASP A 1 138 ? 24.125 11.211 25.031 1 40.34 138 ASP A O 1
ATOM 1055 N N . ASP A 1 139 ? 22.734 9.883 24.016 1 39.44 139 ASP A N 1
ATOM 1056 C CA . ASP A 1 139 ? 23.531 8.891 24.734 1 39.44 139 ASP A CA 1
ATOM 1057 C C . ASP A 1 139 ? 24.766 8.5 23.922 1 39.44 139 ASP A C 1
ATOM 1059 O O . ASP A 1 139 ? 25.406 7.48 24.203 1 39.44 139 ASP A O 1
ATOM 1063 N N . LEU A 1 140 ? 25.031 9.008 22.672 1 30.75 140 LEU A N 1
ATOM 1064 C CA . LEU A 1 140 ? 26.422 8.742 22.375 1 30.75 140 LEU A CA 1
ATOM 1065 C C . LEU A 1 140 ? 27.328 9.789 23.031 1 30.75 140 LEU A C 1
ATOM 1067 O O . LEU A 1 140 ? 26.922 10.938 23.203 1 30.75 140 LEU A O 1
ATOM 1071 N N . MET B 1 1 ? -18.188 16.953 13.875 1 53.41 1 MET B N 1
ATOM 1072 C CA . MET B 1 1 ? -16.922 16.328 14.242 1 53.41 1 MET B CA 1
ATOM 1073 C C . MET B 1 1 ? -15.961 16.312 13.062 1 53.41 1 MET B C 1
ATOM 1075 O O . MET B 1 1 ? -16.375 16.125 11.922 1 53.41 1 MET B O 1
ATOM 1079 N N . LYS B 1 2 ? -14.727 16.969 13.234 1 69.12 2 LYS B N 1
ATOM 1080 C CA . LYS B 1 2 ? -13.922 17.219 12.039 1 69.12 2 LYS B CA 1
ATOM 1081 C C . LYS B 1 2 ? -13.336 15.914 11.5 1 69.12 2 LYS B C 1
ATOM 1083 O O . LYS B 1 2 ? -12.844 15.086 12.273 1 69.12 2 LYS B O 1
ATOM 1088 N N . MET B 1 3 ? -13.523 15.602 10.25 1 85.88 3 MET B N 1
ATOM 1089 C CA . MET B 1 3 ? -12.992 14.43 9.562 1 85.88 3 MET B CA 1
ATOM 1090 C C . MET B 1 3 ? -11.539 14.648 9.156 1 85.88 3 MET B C 1
ATOM 1092 O O . MET B 1 3 ? -11.086 15.789 9.039 1 85.88 3 MET B O 1
ATOM 1096 N N . ALA B 1 4 ? -10.781 13.641 9.172 1 94.12 4 ALA B N 1
ATOM 1097 C CA . ALA B 1 4 ? -9.367 13.695 8.812 1 94.12 4 ALA B CA 1
ATOM 1098 C C . ALA B 1 4 ? -9.18 14.164 7.375 1 94.12 4 ALA B C 1
ATOM 1100 O O . ALA B 1 4 ? -10.031 13.906 6.52 1 94.12 4 ALA B O 1
ATOM 1101 N N . THR B 1 5 ? -8.211 14.93 7.145 1 96.69 5 THR B N 1
ATOM 1102 C CA . THR B 1 5 ? -7.711 15.164 5.793 1 96.69 5 THR B CA 1
ATOM 1103 C C . THR B 1 5 ? -6.512 14.266 5.5 1 96.69 5 THR B C 1
ATOM 1105 O O . THR B 1 5 ? -5.609 14.133 6.328 1 96.69 5 THR B O 1
ATOM 1108 N N . ILE B 1 6 ? -6.555 13.633 4.34 1 98.38 6 ILE B N 1
ATOM 1109 C CA . ILE B 1 6 ? -5.465 12.734 3.98 1 98.38 6 ILE B CA 1
ATOM 1110 C C . ILE B 1 6 ? -4.758 13.25 2.73 1 98.38 6 ILE B C 1
ATOM 1112 O O . ILE B 1 6 ? -5.406 13.641 1.761 1 98.38 6 ILE B O 1
ATOM 1116 N N . ILE B 1 7 ? -3.439 13.297 2.809 1 98.81 7 ILE B N 1
ATOM 1117 C CA . ILE B 1 7 ? -2.598 13.609 1.659 1 98.81 7 ILE B CA 1
ATOM 1118 C C . ILE B 1 7 ? -1.721 12.406 1.32 1 98.81 7 ILE B C 1
ATOM 1120 O O . ILE B 1 7 ? -0.872 12 2.119 1 98.81 7 ILE B O 1
ATOM 1124 N N . LEU B 1 8 ? -1.953 11.852 0.177 1 98.94 8 LEU B N 1
ATOM 1125 C CA . LEU B 1 8 ? -1.125 10.766 -0.34 1 98.94 8 LEU B CA 1
ATOM 1126 C C . LEU B 1 8 ? -0.02 11.305 -1.24 1 98.94 8 LEU B C 1
ATOM 1128 O O . LEU B 1 8 ? -0.286 12.094 -2.15 1 98.94 8 LEU B O 1
ATOM 1132 N N . ALA B 1 9 ? 1.225 10.945 -0.964 1 98.88 9 ALA B N 1
ATOM 1133 C CA . ALA B 1 9 ? 2.355 11.398 -1.768 1 98.88 9 ALA B CA 1
ATOM 1134 C C . ALA B 1 9 ? 3.25 10.234 -2.172 1 98.88 9 ALA B C 1
ATOM 1136 O O . ALA B 1 9 ? 3.643 9.422 -1.329 1 98.88 9 ALA B O 1
ATOM 1137 N N . SER B 1 10 ? 3.576 10.117 -3.375 1 98.69 10 SER B N 1
ATOM 1138 C CA . SER B 1 10 ? 4.406 9.016 -3.854 1 98.69 10 SER B CA 1
ATOM 1139 C C . SER B 1 10 ? 5.227 9.43 -5.07 1 98.69 10 SER B C 1
ATOM 1141 O O . SER B 1 10 ? 4.949 10.461 -5.691 1 98.69 10 SER B O 1
ATOM 1143 N N . HIS B 1 11 ? 6.199 8.602 -5.352 1 97.81 11 HIS B N 1
ATOM 1144 C CA . HIS B 1 11 ? 6.699 8.586 -6.723 1 97.81 11 HIS B CA 1
ATOM 1145 C C . HIS B 1 11 ? 5.613 8.141 -7.699 1 97.81 11 HIS B C 1
ATOM 1147 O O . HIS B 1 11 ? 4.734 7.355 -7.336 1 97.81 11 HIS B O 1
ATOM 1153 N N . GLY B 1 12 ? 5.672 8.68 -8.844 1 97.31 12 GLY B N 1
ATOM 1154 C CA . GLY B 1 12 ? 4.84 8.18 -9.93 1 97.31 12 GLY B CA 1
ATOM 1155 C C . GLY B 1 12 ? 3.355 8.227 -9.609 1 97.31 12 GLY B C 1
ATOM 1156 O O . GLY B 1 12 ? 2.855 9.227 -9.102 1 97.31 12 GLY B O 1
ATOM 1157 N N . GLU B 1 13 ? 2.609 7.145 -9.898 1 98.38 13 GLU B N 1
ATOM 1158 C CA . GLU B 1 13 ? 1.151 7.184 -9.945 1 98.38 13 GLU B CA 1
ATOM 1159 C C . GLU B 1 13 ? 0.54 6.457 -8.75 1 98.38 13 GLU B C 1
ATOM 1161 O O . GLU B 1 13 ? -0.684 6.406 -8.609 1 98.38 13 GLU B O 1
ATOM 1166 N N . PHE B 1 14 ? 1.374 5.953 -7.859 1 98.88 14 PHE B N 1
ATOM 1167 C CA . PHE B 1 14 ? 0.897 5.168 -6.727 1 98.88 14 PHE B CA 1
ATOM 1168 C C . PHE B 1 14 ? -0.134 5.949 -5.922 1 98.88 14 PHE B C 1
ATOM 1170 O O . PHE B 1 14 ? -1.233 5.457 -5.664 1 98.88 14 PHE B O 1
ATOM 1177 N N . ALA B 1 15 ? 0.126 7.188 -5.598 1 98.88 15 ALA B N 1
ATOM 1178 C CA . ALA B 1 15 ? -0.765 8.008 -4.781 1 98.88 15 ALA B CA 1
ATOM 1179 C C . ALA B 1 15 ? -2.094 8.25 -5.492 1 98.88 15 ALA B C 1
ATOM 1181 O O . ALA B 1 15 ? -3.158 8.164 -4.879 1 98.88 15 ALA B O 1
ATOM 1182 N N . GLN B 1 16 ? -2.021 8.508 -6.773 1 98.81 16 GLN B N 1
ATOM 1183 C CA . GLN B 1 16 ? -3.229 8.758 -7.555 1 98.81 16 GLN B CA 1
ATOM 1184 C C . GLN B 1 16 ? -4.113 7.52 -7.609 1 98.81 16 GLN B C 1
ATOM 1186 O O . GLN B 1 16 ? -5.332 7.609 -7.43 1 98.81 16 GLN B O 1
ATOM 1191 N N . GLY B 1 17 ? -3.496 6.375 -7.871 1 98.88 17 GLY B N 1
ATOM 1192 C CA . GLY B 1 17 ? -4.25 5.129 -7.898 1 98.88 17 GLY B CA 1
ATOM 1193 C C . GLY B 1 17 ? -4.883 4.785 -6.562 1 98.88 17 GLY B C 1
ATOM 1194 O O . GLY B 1 17 ? -6.039 4.363 -6.508 1 98.88 17 GLY B O 1
ATOM 1195 N N . LEU B 1 18 ? -4.133 4.934 -5.508 1 98.88 18 LEU B N 1
ATOM 1196 C CA . LEU B 1 18 ? -4.621 4.629 -4.168 1 98.88 18 LEU B CA 1
ATOM 1197 C C . LEU B 1 18 ? -5.781 5.543 -3.789 1 98.88 18 LEU B C 1
ATOM 1199 O O . LEU B 1 18 ? -6.773 5.09 -3.211 1 98.88 18 LEU B O 1
ATOM 1203 N N . LYS B 1 19 ? -5.688 6.824 -4.141 1 98.88 19 LYS B N 1
ATOM 1204 C CA . LYS B 1 19 ? -6.785 7.758 -3.9 1 98.88 19 LYS B CA 1
ATOM 1205 C C . LYS B 1 19 ? -8.047 7.32 -4.637 1 98.88 19 LYS B C 1
ATOM 1207 O O . LYS B 1 19 ? -9.141 7.301 -4.055 1 98.88 19 LYS B O 1
ATOM 1212 N N . GLN B 1 20 ? -7.883 6.996 -5.902 1 98.56 20 GLN B N 1
ATOM 1213 C CA . GLN B 1 20 ? -9.039 6.594 -6.699 1 98.56 20 GLN B CA 1
ATOM 1214 C C . GLN B 1 20 ? -9.734 5.383 -6.09 1 98.56 20 GLN B C 1
ATOM 1216 O O . GLN B 1 20 ? -10.961 5.371 -5.949 1 98.56 20 GLN B O 1
ATOM 1221 N N . THR B 1 21 ? -8.992 4.375 -5.703 1 98.38 21 THR B N 1
ATOM 1222 C CA . THR B 1 21 ? -9.539 3.156 -5.125 1 98.38 21 THR B CA 1
ATOM 1223 C C . THR B 1 21 ? -10.203 3.447 -3.783 1 98.38 21 THR B C 1
ATOM 1225 O O . THR B 1 21 ? -11.32 2.979 -3.52 1 98.38 21 THR B O 1
ATOM 1228 N N . ALA B 1 22 ? -9.516 4.23 -2.941 1 98.38 22 ALA B N 1
ATOM 1229 C CA . ALA B 1 22 ? -10.086 4.578 -1.644 1 98.38 22 ALA B CA 1
ATOM 1230 C C . ALA B 1 22 ? -11.422 5.297 -1.81 1 98.38 22 ALA B C 1
ATOM 1232 O O . ALA B 1 22 ? -12.398 4.969 -1.132 1 98.38 22 ALA B O 1
ATOM 1233 N N . THR B 1 23 ? -11.461 6.242 -2.75 1 97.69 23 THR B N 1
ATOM 1234 C CA . THR B 1 23 ? -12.672 7.012 -2.998 1 97.69 23 THR B CA 1
ATOM 1235 C C . THR B 1 23 ? -13.789 6.109 -3.516 1 97.69 23 THR B C 1
ATOM 1237 O O . THR B 1 23 ? -14.961 6.297 -3.168 1 97.69 23 THR B O 1
ATOM 1240 N N . MET B 1 24 ? -13.438 5.18 -4.312 1 95 24 MET B N 1
ATOM 1241 C CA . MET B 1 24 ? -14.414 4.223 -4.832 1 95 24 MET B CA 1
ATOM 1242 C C . MET B 1 24 ? -15.031 3.408 -3.703 1 95 24 MET B C 1
ATOM 1244 O O . MET B 1 24 ? -16.234 3.102 -3.736 1 95 24 MET B O 1
ATOM 1248 N N . ILE B 1 25 ? -14.281 3.113 -2.734 1 95.38 25 ILE B N 1
ATOM 1249 C CA . ILE B 1 25 ? -14.711 2.211 -1.67 1 95.38 25 ILE B CA 1
ATOM 1250 C C . ILE B 1 25 ? -15.492 2.992 -0.616 1 95.38 25 ILE B C 1
ATOM 1252 O O . ILE B 1 25 ? -16.562 2.557 -0.176 1 95.38 25 ILE B O 1
ATOM 1256 N N . ILE B 1 26 ? -14.992 4.199 -0.244 1 95.56 26 ILE B N 1
ATOM 1257 C CA . ILE B 1 26 ? -15.578 4.855 0.919 1 95.56 26 ILE B CA 1
ATOM 1258 C C . ILE B 1 26 ? -16.406 6.062 0.471 1 95.56 26 ILE B C 1
ATOM 1260 O O . ILE B 1 26 ? -17.109 6.676 1.276 1 95.56 26 ILE B O 1
ATOM 1264 N N . GLY B 1 27 ? -16.25 6.48 -0.755 1 94.81 27 GLY B N 1
ATOM 1265 C CA . GLY B 1 27 ? -16.906 7.691 -1.227 1 94.81 27 GLY B CA 1
ATOM 1266 C C . GLY B 1 27 ? -16.062 8.938 -1.066 1 94.81 27 GLY B C 1
ATOM 1267 O O . GLY B 1 27 ? -14.852 8.844 -0.835 1 94.81 27 GLY B O 1
ATOM 1268 N N . ASP B 1 28 ? -16.672 10.078 -1.218 1 91.44 28 ASP B N 1
ATOM 1269 C CA . ASP B 1 28 ? -15.938 11.344 -1.246 1 91.44 28 ASP B CA 1
ATOM 1270 C C . ASP B 1 28 ? -16.203 12.156 0.018 1 91.44 28 ASP B C 1
ATOM 1272 O O . ASP B 1 28 ? -16.047 13.383 0.014 1 91.44 28 ASP B O 1
ATOM 1276 N N . SER B 1 29 ? -16.547 11.516 1.119 1 89.06 29 SER B N 1
ATOM 1277 C CA . SER B 1 29 ? -16.922 12.227 2.334 1 89.06 29 SER B CA 1
ATOM 1278 C C . SER B 1 29 ? -15.711 12.75 3.082 1 89.06 29 SER B C 1
ATOM 1280 O O . SER B 1 29 ? -15.828 13.609 3.953 1 89.06 29 SER B O 1
ATOM 1282 N N . VAL B 1 30 ? -14.531 12.195 2.826 1 91.12 30 VAL B N 1
ATOM 1283 C CA . VAL B 1 30 ? -13.289 12.617 3.451 1 91.12 30 VAL B CA 1
ATOM 1284 C C . VAL B 1 30 ? -12.328 13.141 2.385 1 91.12 30 VAL B C 1
ATOM 1286 O O . VAL B 1 30 ? -12.211 12.555 1.306 1 91.12 30 VAL B O 1
ATOM 1289 N N . PRO B 1 31 ? -11.812 14.328 2.645 1 95.38 31 PRO B N 1
ATOM 1290 C CA . PRO B 1 31 ? -10.867 14.844 1.654 1 95.38 31 PRO B CA 1
ATOM 1291 C C . PRO B 1 31 ? -9.602 13.992 1.546 1 95.38 31 PRO B C 1
ATOM 1293 O O . PRO B 1 31 ? -8.852 13.867 2.518 1 95.38 31 PRO B O 1
ATOM 1296 N N . ILE B 1 32 ? -9.359 13.484 0.4 1 98.19 32 ILE B N 1
ATOM 1297 C CA . ILE B 1 32 ? -8.125 12.789 0.062 1 98.19 32 ILE B CA 1
ATOM 1298 C C . ILE B 1 32 ? -7.449 13.469 -1.126 1 98.19 32 ILE B C 1
ATOM 1300 O O . ILE B 1 32 ? -8.07 13.656 -2.176 1 98.19 32 ILE B O 1
ATOM 1304 N N . HIS B 1 33 ? -6.227 13.883 -0.913 1 98.56 33 HIS B N 1
ATOM 1305 C CA . HIS B 1 33 ? -5.41 14.484 -1.959 1 98.56 33 HIS B CA 1
ATOM 1306 C C . HIS B 1 33 ? -4.258 13.57 -2.354 1 98.56 33 HIS B C 1
ATOM 1308 O O . HIS B 1 33 ? -3.764 12.789 -1.531 1 98.56 33 HIS B O 1
ATOM 1314 N N . ALA B 1 34 ? -3.879 13.656 -3.611 1 98.75 34 ALA B N 1
ATOM 1315 C CA . ALA B 1 34 ? -2.762 12.852 -4.094 1 98.75 34 ALA B CA 1
ATOM 1316 C C . ALA B 1 34 ? -1.712 13.719 -4.781 1 98.75 34 ALA B C 1
ATOM 1318 O O . ALA B 1 34 ? -2.043 14.539 -5.641 1 98.75 34 ALA B O 1
ATOM 1319 N N . LEU B 1 35 ? -0.506 13.555 -4.355 1 98.44 35 LEU B N 1
ATOM 1320 C CA . LEU B 1 35 ? 0.652 14.211 -4.953 1 98.44 35 LEU B CA 1
ATOM 1321 C C . LEU B 1 35 ? 1.585 13.188 -5.598 1 98.44 35 LEU B C 1
ATOM 1323 O O . LEU B 1 35 ? 1.798 12.109 -5.051 1 98.44 35 LEU B O 1
ATOM 1327 N N . SER B 1 36 ? 2.146 13.617 -6.727 1 97.69 36 SER B N 1
ATOM 1328 C CA . SER B 1 36 ? 3.035 12.727 -7.461 1 97.69 36 SER B CA 1
ATOM 1329 C C . SER B 1 36 ? 4.375 13.398 -7.746 1 97.69 36 SER B C 1
ATOM 1331 O O . SER B 1 36 ? 4.422 14.562 -8.133 1 97.69 36 SER B O 1
ATOM 1333 N N . ALA B 1 37 ? 5.434 12.656 -7.484 1 96.06 37 ALA B N 1
ATOM 1334 C CA . ALA B 1 37 ? 6.77 13.062 -7.918 1 96.06 37 ALA B CA 1
ATOM 1335 C C . ALA B 1 37 ? 7.215 12.258 -9.141 1 96.06 37 ALA B C 1
ATOM 1337 O O . ALA B 1 37 ? 7.191 11.031 -9.125 1 96.06 37 ALA B O 1
ATOM 1338 N N . PHE B 1 38 ? 7.539 12.977 -10.18 1 91.88 38 PHE B N 1
ATOM 1339 C CA . PHE B 1 38 ? 8.086 12.352 -11.375 1 91.88 38 PHE B CA 1
ATOM 1340 C C . PHE B 1 38 ? 9.516 12.82 -11.625 1 91.88 38 PHE B C 1
ATOM 1342 O O . PHE B 1 38 ? 9.922 13.875 -11.133 1 91.88 38 PHE B O 1
ATOM 1349 N N . ARG B 1 39 ? 10.32 11.969 -12.227 1 78.31 39 ARG B N 1
ATOM 1350 C CA . ARG B 1 39 ? 11.719 12.297 -12.508 1 78.31 39 ARG B CA 1
ATOM 1351 C C . ARG B 1 39 ? 11.828 13.586 -13.312 1 78.31 39 ARG B C 1
ATOM 1353 O O . ARG B 1 39 ? 12.703 14.414 -13.039 1 78.31 39 ARG B O 1
ATOM 1360 N N . ASP B 1 40 ? 10.953 13.781 -14.234 1 76.5 40 ASP B N 1
ATOM 1361 C CA . ASP B 1 40 ? 11.109 14.898 -15.164 1 76.5 40 ASP B CA 1
ATOM 1362 C C . ASP B 1 40 ? 10.062 15.977 -14.914 1 76.5 40 ASP B C 1
ATOM 1364 O O . ASP B 1 40 ? 9.938 16.922 -15.695 1 76.5 40 ASP B O 1
ATOM 1368 N N . GLU B 1 41 ? 9.516 15.891 -13.828 1 66.75 41 GLU B N 1
ATOM 1369 C CA . GLU B 1 41 ? 8.43 16.844 -13.664 1 66.75 41 GLU B CA 1
ATOM 1370 C C . GLU B 1 41 ? 8.961 18.234 -13.273 1 66.75 41 GLU B C 1
ATOM 1372 O O . GLU B 1 41 ? 9.961 18.328 -12.555 1 66.75 41 GLU B O 1
ATOM 1377 N N . ASP B 1 42 ? 8.188 19.094 -13.742 1 67.69 42 ASP B N 1
ATOM 1378 C CA . ASP B 1 42 ? 8.477 20.516 -13.641 1 67.69 42 ASP B CA 1
ATOM 1379 C C . ASP B 1 42 ? 8.25 21.016 -12.219 1 67.69 42 ASP B C 1
ATOM 1381 O O . ASP B 1 42 ? 9.031 21.828 -11.719 1 67.69 42 ASP B O 1
ATOM 1385 N N . GLU B 1 43 ? 7.105 20.5 -11.555 1 88.75 43 GLU B N 1
ATOM 1386 C CA . GLU B 1 43 ? 6.887 21.062 -10.219 1 88.75 43 GLU B CA 1
ATOM 1387 C C . GLU B 1 43 ? 7.27 20.047 -9.141 1 88.75 43 GLU B C 1
ATOM 1389 O O . GLU B 1 43 ? 6.77 18.922 -9.125 1 88.75 43 GLU B O 1
ATOM 1394 N N . SER B 1 44 ? 8.133 20.516 -8.289 1 94.12 44 SER B N 1
ATOM 1395 C CA . SER B 1 44 ? 8.602 19.672 -7.207 1 94.12 44 SER B CA 1
ATOM 1396 C C . SER B 1 44 ? 7.461 19.281 -6.27 1 94.12 44 SER B C 1
ATOM 1398 O O . SER B 1 44 ? 6.477 20.016 -6.148 1 94.12 44 SER B O 1
ATOM 1400 N N . ILE B 1 45 ? 7.539 18.141 -5.645 1 96.94 45 ILE B N 1
ATOM 1401 C CA . ILE B 1 45 ? 6.504 17.672 -4.734 1 96.94 45 ILE B CA 1
ATOM 1402 C C . ILE B 1 45 ? 6.414 18.594 -3.527 1 96.94 45 ILE B C 1
ATOM 1404 O O . ILE B 1 45 ? 5.344 18.766 -2.938 1 96.94 45 ILE B O 1
ATOM 1408 N N . LEU B 1 46 ? 7.512 19.328 -3.229 1 96.31 46 LEU B N 1
ATOM 1409 C CA . LEU B 1 46 ? 7.535 20.312 -2.146 1 96.31 46 LEU B CA 1
ATOM 1410 C C . LEU B 1 46 ? 6.629 21.484 -2.471 1 96.31 46 LEU B C 1
ATOM 1412 O O . LEU B 1 46 ? 5.871 21.953 -1.613 1 96.31 46 LEU B O 1
ATOM 1416 N N . VAL B 1 47 ? 6.715 21.891 -3.678 1 96.56 47 VAL B N 1
ATOM 1417 C CA . VAL B 1 47 ? 5.875 23 -4.105 1 96.56 47 VAL B CA 1
ATOM 1418 C C . VAL B 1 47 ? 4.41 22.578 -4.09 1 96.56 47 VAL B C 1
ATOM 1420 O O . VAL B 1 47 ? 3.547 23.328 -3.623 1 96.56 47 VAL B O 1
ATOM 1423 N N . GLN B 1 48 ? 4.125 21.391 -4.539 1 97.38 48 GLN B N 1
ATOM 1424 C CA . GLN B 1 48 ? 2.762 20.859 -4.566 1 97.38 48 GLN B CA 1
ATOM 1425 C C . GLN B 1 48 ? 2.146 20.859 -3.17 1 97.38 48 GLN B C 1
ATOM 1427 O O . GLN B 1 48 ? 1.021 21.328 -2.982 1 97.38 48 GLN B O 1
ATOM 1432 N N . ILE B 1 49 ? 2.9 20.375 -2.215 1 98.12 49 ILE B N 1
ATOM 1433 C CA . ILE B 1 49 ? 2.316 20.188 -0.891 1 98.12 49 ILE B CA 1
ATOM 1434 C C . ILE B 1 49 ? 2.158 21.547 -0.207 1 98.12 49 ILE B C 1
ATOM 1436 O O . ILE B 1 49 ? 1.188 21.766 0.52 1 98.12 49 ILE B O 1
ATOM 1440 N N . LYS B 1 50 ? 3.088 22.438 -0.383 1 97.38 50 LYS B N 1
ATOM 1441 C CA . LYS B 1 50 ? 2.969 23.766 0.229 1 97.38 50 LYS B CA 1
ATOM 1442 C C . LYS B 1 50 ? 1.755 24.516 -0.314 1 97.38 50 LYS B C 1
ATOM 1444 O O . LYS B 1 50 ? 1.034 25.172 0.442 1 97.38 50 LYS B O 1
ATOM 1449 N N . LYS B 1 51 ? 1.562 24.375 -1.62 1 97.62 51 LYS B N 1
ATOM 1450 C CA . LYS B 1 51 ? 0.364 24.969 -2.215 1 97.62 51 LYS B CA 1
ATOM 1451 C C . LYS B 1 51 ? -0.901 24.375 -1.598 1 97.62 51 LYS B C 1
ATOM 1453 O O . LYS B 1 51 ? -1.844 25.109 -1.283 1 97.62 51 LYS B O 1
ATOM 1458 N N . LEU B 1 52 ? -0.907 23.109 -1.394 1 97.94 52 LEU B N 1
ATOM 1459 C CA . LEU B 1 52 ? -2.064 22.422 -0.829 1 97.94 52 LEU B CA 1
ATOM 1460 C C . LEU B 1 52 ? -2.285 22.828 0.623 1 97.94 52 LEU B C 1
ATOM 1462 O O . LEU B 1 52 ? -3.41 23.141 1.021 1 97.94 52 LEU B O 1
ATOM 1466 N N . LEU B 1 53 ? -1.229 22.875 1.38 1 97.31 53 LEU B N 1
ATOM 1467 C CA . LEU B 1 53 ? -1.327 23.172 2.803 1 97.31 53 LEU B CA 1
ATOM 1468 C C . LEU B 1 53 ? -1.812 24.594 3.023 1 97.31 53 LEU B C 1
ATOM 1470 O O . LEU B 1 53 ? -2.4 24.906 4.062 1 97.31 53 LEU B O 1
ATOM 1474 N N . ALA B 1 54 ? -1.601 25.469 2.062 1 96.62 54 ALA B N 1
ATOM 1475 C CA . ALA B 1 54 ? -2.066 26.859 2.137 1 96.62 54 ALA B CA 1
ATOM 1476 C C . ALA B 1 54 ? -3.586 26.938 2.01 1 96.62 54 ALA B C 1
ATOM 1478 O O . ALA B 1 54 ? -4.191 27.953 2.334 1 96.62 54 ALA B O 1
ATOM 1479 N N . THR B 1 55 ? -4.223 25.844 1.597 1 96.19 55 THR B N 1
ATOM 1480 C CA . THR B 1 55 ? -5.645 25.891 1.269 1 96.19 55 THR B CA 1
ATOM 1481 C C . THR B 1 55 ? -6.453 25.016 2.219 1 96.19 55 THR B C 1
ATOM 1483 O O . THR B 1 55 ? -7.684 25.016 2.17 1 96.19 55 THR B O 1
ATOM 1486 N N . ILE B 1 56 ? -5.766 24.234 3.1 1 94.12 56 ILE B N 1
ATOM 1487 C CA . ILE B 1 56 ? -6.516 23.312 3.953 1 94.12 56 ILE B CA 1
ATOM 1488 C C . ILE B 1 56 ? -6.16 23.578 5.418 1 94.12 56 ILE B C 1
ATOM 1490 O O . ILE B 1 56 ? -5.164 24.234 5.715 1 94.12 56 ILE B O 1
ATOM 1494 N N . ASP B 1 57 ? -7.031 23.062 6.277 1 89.38 57 ASP B N 1
ATOM 1495 C CA . ASP B 1 57 ? -6.75 23.062 7.707 1 89.38 57 ASP B CA 1
ATOM 1496 C C . ASP B 1 57 ? -5.738 21.984 8.07 1 89.38 57 ASP B C 1
ATOM 1498 O O . ASP B 1 57 ? -5.949 20.812 7.766 1 89.38 57 ASP B O 1
ATOM 1502 N N . ILE B 1 58 ? -4.727 22.344 8.727 1 90.94 58 ILE B N 1
ATOM 1503 C CA . ILE B 1 58 ? -3.615 21.453 9.047 1 90.94 58 ILE B CA 1
ATOM 1504 C C . ILE B 1 58 ? -4.012 20.531 10.188 1 90.94 58 ILE B C 1
ATOM 1506 O O . ILE B 1 58 ? -3.416 19.453 10.367 1 90.94 58 ILE B O 1
ATOM 1510 N N . GLU B 1 59 ? -5.016 21.016 10.953 1 89.12 59 GLU B N 1
ATOM 1511 C CA . GLU B 1 59 ? -5.449 20.156 12.055 1 89.12 59 GLU B CA 1
ATOM 1512 C C . GLU B 1 59 ? -6.043 18.844 11.539 1 89.12 59 GLU B C 1
ATOM 1514 O O . GLU B 1 59 ? -6.773 18.844 10.547 1 89.12 59 GLU B O 1
ATOM 1519 N N . GLU B 1 60 ? -5.711 17.703 12.078 1 93 60 GLU B N 1
ATOM 1520 C CA . GLU B 1 60 ? -6.195 16.375 11.703 1 93 60 GLU B CA 1
ATOM 1521 C C . GLU B 1 60 ? -5.844 16.047 10.258 1 93 60 GLU B C 1
ATOM 1523 O O . GLU B 1 60 ? -6.695 15.578 9.5 1 93 60 GLU B O 1
ATOM 1528 N N . THR B 1 61 ? -4.652 16.453 9.781 1 96.81 61 THR B N 1
ATOM 1529 C CA . THR B 1 61 ? -4.148 16.141 8.445 1 96.81 61 THR B CA 1
ATOM 1530 C C . THR B 1 61 ? -3.049 15.086 8.516 1 96.81 61 THR B C 1
ATOM 1532 O O . THR B 1 61 ? -2.105 15.219 9.305 1 96.81 61 THR B O 1
ATOM 1535 N N . TYR B 1 62 ? -3.172 14.094 7.734 1 98.19 62 TYR B N 1
ATOM 1536 C CA . TYR B 1 62 ? -2.258 12.953 7.699 1 98.19 62 TYR B CA 1
ATOM 1537 C C . TYR B 1 62 ? -1.617 12.812 6.324 1 98.19 62 TYR B C 1
ATOM 1539 O O . TYR B 1 62 ? -2.309 12.578 5.328 1 98.19 62 TYR B O 1
ATOM 1547 N N . ILE B 1 63 ? -0.297 12.961 6.273 1 98.75 63 ILE B N 1
ATOM 1548 C CA . ILE B 1 63 ? 0.469 12.695 5.059 1 98.75 63 ILE B CA 1
ATOM 1549 C C . ILE B 1 63 ? 0.93 11.242 5.043 1 98.75 63 ILE B C 1
ATOM 1551 O O . ILE B 1 63 ? 1.55 10.773 5.996 1 98.75 63 ILE B O 1
ATOM 1555 N N . LEU B 1 64 ? 0.585 10.539 4.027 1 98.94 64 LEU B N 1
ATOM 1556 C CA . LEU B 1 64 ? 1.004 9.156 3.826 1 98.94 64 LEU B CA 1
ATOM 1557 C C . LEU B 1 64 ? 1.902 9.039 2.6 1 98.94 64 LEU B C 1
ATOM 1559 O O . LEU B 1 64 ? 1.551 9.508 1.517 1 98.94 64 LEU B O 1
ATOM 1563 N N . THR B 1 65 ? 3.109 8.383 2.773 1 98.94 65 THR B N 1
ATOM 1564 C CA . THR B 1 65 ? 4.047 8.281 1.66 1 98.94 65 THR B CA 1
ATOM 1565 C C . THR B 1 65 ? 4.32 6.824 1.311 1 98.94 65 THR B C 1
ATOM 1567 O O . THR B 1 65 ? 3.934 5.922 2.055 1 98.94 65 THR B O 1
ATOM 1570 N N . ASP B 1 66 ? 5.043 6.676 0.246 1 98.81 66 ASP B N 1
ATOM 1571 C CA . ASP B 1 66 ? 5.148 5.352 -0.36 1 98.81 66 ASP B CA 1
ATOM 1572 C C . ASP B 1 66 ? 6.246 4.527 0.31 1 98.81 66 ASP B C 1
ATOM 1574 O O . ASP B 1 66 ? 6.035 3.363 0.651 1 98.81 66 ASP B O 1
ATOM 1578 N N . ILE B 1 67 ? 7.359 5.098 0.527 1 98.69 67 ILE B N 1
ATOM 1579 C CA . ILE B 1 67 ? 8.453 4.266 1.015 1 98.69 67 ILE B CA 1
ATOM 1580 C C . ILE B 1 67 ? 9.422 5.117 1.83 1 98.69 67 ILE B C 1
ATOM 1582 O O . ILE B 1 67 ? 9.703 6.266 1.476 1 98.69 67 ILE B O 1
ATOM 1586 N N . LEU B 1 68 ? 9.93 4.555 2.895 1 97.69 68 LEU B N 1
ATOM 1587 C CA . LEU B 1 68 ? 10.914 5.215 3.744 1 97.69 68 LEU B CA 1
ATOM 1588 C C . LEU B 1 68 ? 12.242 5.383 3.006 1 97.69 68 LEU B C 1
ATOM 1590 O O . LEU B 1 68 ? 12.695 4.465 2.326 1 97.69 68 LEU B O 1
ATOM 1594 N N . GLY B 1 69 ? 12.836 6.531 3.164 1 95.94 69 GLY B N 1
ATOM 1595 C CA . GLY B 1 69 ? 14.164 6.758 2.607 1 95.94 69 GLY B CA 1
ATOM 1596 C C . GLY B 1 69 ? 14.133 7.293 1.188 1 95.94 69 GLY B C 1
ATOM 1597 O O . GLY B 1 69 ? 15.172 7.652 0.632 1 95.94 69 GLY B O 1
ATOM 1598 N N . GLY B 1 70 ? 12.938 7.266 0.55 1 95.69 70 GLY B N 1
ATOM 1599 C CA . GLY B 1 70 ? 12.805 7.879 -0.763 1 95.69 70 GLY B CA 1
ATOM 1600 C C . GLY B 1 70 ? 12.781 9.391 -0.715 1 95.69 70 GLY B C 1
ATOM 1601 O O . GLY B 1 70 ? 12.5 9.984 0.331 1 95.69 70 GLY B O 1
ATOM 1602 N N . SER B 1 71 ? 12.953 10.023 -1.864 1 95.25 71 SER B N 1
ATOM 1603 C CA . SER B 1 71 ? 12.969 11.484 -1.923 1 95.25 71 SER B CA 1
ATOM 1604 C C . SER B 1 71 ? 11.625 12.07 -1.508 1 95.25 71 SER B C 1
ATOM 1606 O O . SER B 1 71 ? 11.578 13.102 -0.826 1 95.25 71 SER B O 1
ATOM 1608 N N . VAL B 1 72 ? 10.594 11.43 -1.837 1 97.75 72 VAL B N 1
ATOM 1609 C CA . VAL B 1 72 ? 9.258 11.906 -1.487 1 97.75 72 VAL B CA 1
ATOM 1610 C C . VAL B 1 72 ? 9.102 11.93 0.031 1 97.75 72 VAL B C 1
ATOM 1612 O O . VAL B 1 72 ? 8.711 12.953 0.603 1 97.75 72 VAL B O 1
ATOM 1615 N N . ASN B 1 73 ? 9.414 10.82 0.707 1 98 73 ASN B N 1
ATOM 1616 C CA . ASN B 1 73 ? 9.32 10.781 2.162 1 98 73 ASN B CA 1
ATOM 1617 C C . ASN B 1 73 ? 10.25 11.805 2.809 1 98 73 ASN B C 1
ATOM 1619 O O . ASN B 1 73 ? 9.867 12.469 3.777 1 98 73 ASN B O 1
ATOM 1623 N N . ASN B 1 74 ? 11.438 11.938 2.254 1 96.56 74 ASN B N 1
ATOM 1624 C CA . ASN B 1 74 ? 12.383 12.906 2.785 1 96.56 74 ASN B CA 1
ATOM 1625 C C . ASN B 1 74 ? 11.852 14.328 2.682 1 96.56 74 ASN B C 1
ATOM 1627 O O . ASN B 1 74 ? 12 15.125 3.611 1 96.56 74 ASN B O 1
ATOM 1631 N N . ASP B 1 75 ? 11.242 14.641 1.574 1 97.31 75 ASP B N 1
ATOM 1632 C CA . ASP B 1 75 ? 10.648 15.961 1.401 1 97.31 75 ASP B CA 1
ATOM 1633 C C . ASP B 1 75 ? 9.523 16.188 2.41 1 97.31 75 ASP B C 1
ATOM 1635 O O . ASP B 1 75 ? 9.422 17.266 2.998 1 97.31 75 ASP B O 1
ATOM 1639 N N . MET B 1 76 ? 8.734 15.172 2.705 1 98.06 76 MET B N 1
ATOM 1640 C CA . MET B 1 76 ? 7.629 15.328 3.645 1 98.06 76 MET B CA 1
ATOM 1641 C C . MET B 1 76 ? 8.141 15.453 5.074 1 98.06 76 MET B C 1
ATOM 1643 O O . MET B 1 76 ? 7.535 16.141 5.898 1 98.06 76 MET B O 1
ATOM 1647 N N . LEU B 1 77 ? 9.289 14.797 5.324 1 97 77 LEU B N 1
ATOM 1648 C CA . LEU B 1 77 ? 9.906 14.953 6.637 1 97 77 LEU B CA 1
ATOM 1649 C C . LEU B 1 77 ? 10.258 16.406 6.902 1 97 77 LEU B C 1
ATOM 1651 O O . LEU B 1 77 ? 10.055 16.906 8.008 1 97 77 LEU B O 1
ATOM 1655 N N . THR B 1 78 ? 10.742 17.094 5.887 1 96 78 THR B N 1
ATOM 1656 C CA . THR B 1 78 ? 11.062 18.516 6.02 1 96 78 THR B CA 1
ATOM 1657 C C . THR B 1 78 ? 9.805 19.328 6.285 1 96 78 THR B C 1
ATOM 1659 O O . THR B 1 78 ? 9.836 20.281 7.074 1 96 78 THR B O 1
ATOM 1662 N N . ILE B 1 79 ? 8.734 18.938 5.691 1 97.06 79 ILE B N 1
ATOM 1663 C CA . ILE B 1 79 ? 7.473 19.672 5.789 1 97.06 79 ILE B CA 1
ATOM 1664 C C . ILE B 1 79 ? 6.914 19.547 7.203 1 97.06 79 ILE B C 1
ATOM 1666 O O . ILE B 1 79 ? 6.488 20.531 7.801 1 97.06 79 ILE B O 1
ATOM 1670 N N . ILE B 1 80 ? 6.969 18.328 7.801 1 95.75 80 ILE B N 1
ATOM 1671 C CA . ILE B 1 80 ? 6.297 18.141 9.078 1 95.75 80 ILE B CA 1
ATOM 1672 C C . ILE B 1 80 ? 7.094 18.828 10.188 1 95.75 80 ILE B C 1
ATOM 1674 O O . ILE B 1 80 ? 6.562 19.109 11.266 1 95.75 80 ILE B O 1
ATOM 1678 N N . LYS B 1 81 ? 8.375 19.078 9.945 1 93.62 81 LYS B N 1
ATOM 1679 C CA . LYS B 1 81 ? 9.172 19.859 10.883 1 93.62 81 LYS B CA 1
ATOM 1680 C C . LYS B 1 81 ? 8.703 21.312 10.922 1 93.62 81 LYS B C 1
ATOM 1682 O O . LYS B 1 81 ? 8.812 21.984 11.953 1 93.62 81 LYS B O 1
ATOM 1687 N N . GLU B 1 82 ? 8.156 21.75 9.805 1 93.5 82 GLU B N 1
ATOM 1688 C CA . GLU B 1 82 ? 7.707 23.125 9.664 1 93.5 82 GLU B CA 1
ATOM 1689 C C . GLU B 1 82 ? 6.27 23.297 10.148 1 93.5 82 GLU B C 1
ATOM 1691 O O . GLU B 1 82 ? 5.844 24.391 10.492 1 93.5 82 GLU B O 1
ATOM 1696 N N . TYR B 1 83 ? 5.562 22.156 10.227 1 92.25 83 TYR B N 1
ATOM 1697 C CA . TYR B 1 83 ? 4.148 22.203 10.578 1 92.25 83 TYR B CA 1
ATOM 1698 C C . TYR B 1 83 ? 3.848 21.25 11.734 1 92.25 83 TYR B C 1
ATOM 1700 O O . TYR B 1 83 ? 3.602 20.062 11.523 1 92.25 83 TYR B O 1
ATOM 1708 N N . GLU B 1 84 ? 3.773 21.609 13.008 1 84.5 84 GLU B N 1
ATOM 1709 C CA . GLU B 1 84 ? 3.654 20.781 14.203 1 84.5 84 GLU B CA 1
ATOM 1710 C C . GLU B 1 84 ? 2.359 19.969 14.195 1 84.5 84 GLU B C 1
ATOM 1712 O O . GLU B 1 84 ? 2.303 18.875 14.742 1 84.5 84 GLU B O 1
ATOM 1717 N N . GLY B 1 85 ? 1.336 20.266 13.391 1 89.38 85 GLY B N 1
ATOM 1718 C CA . GLY B 1 85 ? 0.044 19.594 13.422 1 89.38 85 GLY B CA 1
ATOM 1719 C C . GLY B 1 85 ? -0.098 18.516 12.367 1 89.38 85 GLY B C 1
ATOM 1720 O O . GLY B 1 85 ? -1.02 17.703 12.422 1 89.38 85 GLY B O 1
ATOM 1721 N N . LEU B 1 86 ? 0.923 18.344 11.578 1 95.56 86 LEU B N 1
ATOM 1722 C CA . LEU B 1 86 ? 0.873 17.375 10.492 1 95.56 86 LEU B CA 1
ATOM 1723 C C . LEU B 1 86 ? 1.425 16.016 10.953 1 95.56 86 LEU B C 1
ATOM 1725 O O . LEU B 1 86 ? 2.42 15.969 11.68 1 95.56 86 LEU B O 1
ATOM 1729 N N . GLN B 1 87 ? 0.757 15.016 10.602 1 96.75 87 GLN B N 1
ATOM 1730 C CA . GLN B 1 87 ? 1.243 13.656 10.797 1 96.75 87 GLN B CA 1
ATOM 1731 C C . GLN B 1 87 ? 1.828 13.086 9.508 1 96.75 87 GLN B C 1
ATOM 1733 O O . GLN B 1 87 ? 1.372 13.422 8.414 1 96.75 87 GLN B O 1
ATOM 1738 N N . LEU B 1 88 ? 2.869 12.297 9.703 1 98.38 88 LEU B N 1
ATOM 1739 C CA . LEU B 1 88 ? 3.51 11.656 8.555 1 98.38 88 LEU B CA 1
ATOM 1740 C C . LEU B 1 88 ? 3.713 10.172 8.812 1 98.38 88 LEU B C 1
ATOM 1742 O O . LEU B 1 88 ? 4.383 9.781 9.781 1 98.38 88 LEU B O 1
ATOM 1746 N N . ILE B 1 89 ? 3.066 9.344 7.977 1 98.75 89 ILE B N 1
ATOM 1747 C CA . ILE B 1 89 ? 3.242 7.895 8.023 1 98.75 89 ILE B CA 1
ATOM 1748 C C . ILE B 1 89 ? 3.768 7.395 6.684 1 98.75 89 ILE B C 1
ATOM 1750 O O . ILE B 1 89 ? 3.246 7.762 5.629 1 98.75 89 ILE B O 1
ATOM 1754 N N . THR B 1 90 ? 4.844 6.566 6.668 1 98.88 90 THR B N 1
ATOM 1755 C CA . THR B 1 90 ? 5.383 5.996 5.438 1 98.88 90 THR B CA 1
ATOM 1756 C C . THR B 1 90 ? 4.934 4.551 5.27 1 98.88 90 THR B C 1
ATOM 1758 O O . THR B 1 90 ? 4.402 3.945 6.207 1 98.88 90 THR B O 1
ATOM 1761 N N . GLY B 1 91 ? 5.098 4.051 4.035 1 98.88 91 GLY B N 1
ATOM 1762 C CA . GLY B 1 91 ? 4.75 2.664 3.766 1 98.88 91 GLY B CA 1
ATOM 1763 C C . GLY B 1 91 ? 3.26 2.451 3.568 1 98.88 91 GLY B C 1
ATOM 1764 O O . GLY B 1 91 ? 2.74 1.367 3.842 1 98.88 91 GLY B O 1
ATOM 1765 N N . MET B 1 92 ? 2.607 3.385 3.064 1 98.94 92 MET B N 1
ATOM 1766 C CA . MET B 1 92 ? 1.148 3.414 3.031 1 98.94 92 MET B CA 1
ATOM 1767 C C . MET B 1 92 ? 0.598 2.215 2.268 1 98.94 92 MET B C 1
ATOM 1769 O O . MET B 1 92 ? 1.236 1.72 1.336 1 98.94 92 MET B O 1
ATOM 1773 N N . ASN B 1 93 ? -0.56 1.798 2.67 1 98.94 93 ASN B N 1
ATOM 1774 C CA . ASN B 1 93 ? -1.412 0.842 1.971 1 98.94 93 ASN B CA 1
ATOM 1775 C C . ASN B 1 93 ? -2.889 1.191 2.125 1 98.94 93 ASN B C 1
ATOM 1777 O O . ASN B 1 93 ? -3.232 2.188 2.764 1 98.94 93 ASN B O 1
ATOM 1781 N N . LEU B 1 94 ? -3.758 0.497 1.45 1 98.94 94 LEU B N 1
ATOM 1782 C CA . LEU B 1 94 ? -5.18 0.83 1.411 1 98.94 94 LEU B CA 1
ATOM 1783 C C . LEU B 1 94 ? -5.805 0.7 2.797 1 98.94 94 LEU B C 1
ATOM 1785 O O . LEU B 1 94 ? -6.574 1.565 3.217 1 98.94 94 LEU B O 1
ATOM 1789 N N . PRO B 1 95 ? -5.508 -0.361 3.605 1 98.88 95 PRO B N 1
ATOM 1790 C CA . PRO B 1 95 ? -6.105 -0.48 4.938 1 98.88 95 PRO B CA 1
ATOM 1791 C C . PRO B 1 95 ? -5.836 0.742 5.812 1 98.88 95 PRO B C 1
ATOM 1793 O O . PRO B 1 95 ? -6.73 1.195 6.535 1 98.88 95 PRO B O 1
ATOM 1796 N N . LEU B 1 96 ? -4.648 1.325 5.742 1 98.88 96 LEU B N 1
ATOM 1797 C CA . LEU B 1 96 ? -4.324 2.51 6.527 1 98.88 96 LEU B CA 1
ATOM 1798 C C . LEU B 1 96 ? -5.188 3.695 6.105 1 98.88 96 LEU B C 1
ATOM 1800 O O . LEU B 1 96 ? -5.742 4.398 6.953 1 98.88 96 LEU B O 1
ATOM 1804 N N . VAL B 1 97 ? -5.27 3.898 4.793 1 98.81 97 VAL B N 1
ATOM 1805 C CA . VAL B 1 97 ? -6.043 5.008 4.246 1 98.81 97 VAL B CA 1
ATOM 1806 C C . VAL B 1 97 ? -7.496 4.895 4.695 1 98.81 97 VAL B C 1
ATOM 1808 O O . VAL B 1 97 ? -8.078 5.863 5.188 1 98.81 97 VAL B O 1
ATOM 1811 N N . ILE B 1 98 ? -8.078 3.693 4.582 1 98.25 98 ILE B N 1
ATOM 1812 C CA . ILE B 1 98 ? -9.477 3.469 4.926 1 98.25 98 ILE B CA 1
ATOM 1813 C C . ILE B 1 98 ? -9.688 3.693 6.422 1 98.25 98 ILE B C 1
ATOM 1815 O O . ILE B 1 98 ? -10.656 4.34 6.832 1 98.25 98 ILE B O 1
ATOM 1819 N N . SER B 1 99 ? -8.742 3.172 7.227 1 98 99 SER B N 1
ATOM 1820 C CA . SER B 1 99 ? -8.867 3.279 8.68 1 98 99 SER B CA 1
ATOM 1821 C C . SER B 1 99 ? -8.852 4.734 9.133 1 98 99 SER B C 1
ATOM 1823 O O . SER B 1 99 ? -9.664 5.148 9.953 1 98 99 SER B O 1
ATOM 1825 N N . ILE B 1 100 ? -7.945 5.543 8.555 1 98 100 ILE B N 1
ATOM 1826 C CA . ILE B 1 100 ? -7.852 6.949 8.93 1 98 100 ILE B CA 1
ATOM 1827 C C . ILE B 1 100 ? -9.078 7.703 8.414 1 98 100 ILE B C 1
ATOM 1829 O O . ILE B 1 100 ? -9.664 8.508 9.141 1 98 100 ILE B O 1
ATOM 1833 N N . ALA B 1 101 ? -9.516 7.398 7.199 1 97.25 101 ALA B N 1
ATOM 1834 C CA . ALA B 1 101 ? -10.617 8.102 6.551 1 97.25 101 ALA B CA 1
ATOM 1835 C C . ALA B 1 101 ? -11.938 7.848 7.277 1 97.25 101 ALA B C 1
ATOM 1837 O O . ALA B 1 101 ? -12.797 8.727 7.336 1 97.25 101 ALA B O 1
ATOM 1838 N N . THR B 1 102 ? -12.078 6.656 7.867 1 95.62 102 THR B N 1
ATOM 1839 C CA . THR B 1 102 ? -13.375 6.281 8.414 1 95.62 102 THR B CA 1
ATOM 1840 C C . THR B 1 102 ? -13.383 6.41 9.93 1 95.62 102 THR B C 1
ATOM 1842 O O . THR B 1 102 ? -14.359 6.039 10.586 1 95.62 102 THR B O 1
ATOM 1845 N N . TYR B 1 103 ? -12.25 6.852 10.422 1 95.19 103 TYR B N 1
ATOM 1846 C CA . TYR B 1 103 ? -12.203 7.016 11.875 1 95.19 103 TYR B CA 1
ATOM 1847 C C . TYR B 1 103 ? -13.133 8.133 12.328 1 95.19 103 TYR B C 1
ATOM 1849 O O . TYR B 1 103 ? -13.133 9.227 11.758 1 95.19 103 TYR B O 1
ATOM 1857 N N . ASN B 1 104 ? -13.93 7.867 13.266 1 89.94 104 ASN B N 1
ATOM 1858 C CA . ASN B 1 104 ? -14.875 8.844 13.797 1 89.94 104 ASN B CA 1
ATOM 1859 C C . ASN B 1 104 ? -14.273 9.641 14.953 1 89.94 104 ASN B C 1
ATOM 1861 O O . ASN B 1 104 ? -13.977 9.086 16.016 1 89.94 104 ASN B O 1
ATOM 1865 N N . GLY B 1 105 ? -14.031 10.891 14.703 1 87.94 105 GLY B N 1
ATOM 1866 C CA . GLY B 1 105 ? -13.508 11.758 15.75 1 87.94 105 GLY B CA 1
ATOM 1867 C C . GLY B 1 105 ? -12.031 12.062 15.586 1 87.94 105 GLY B C 1
ATOM 1868 O O . GLY B 1 105 ? -11.453 11.836 14.523 1 87.94 105 GLY B O 1
ATOM 1869 N N . LYS B 1 106 ? -11.469 12.664 16.656 1 91.94 106 LYS B N 1
ATOM 1870 C CA . LYS B 1 106 ? -10.047 12.992 16.672 1 91.94 106 LYS B CA 1
ATOM 1871 C C . LYS B 1 106 ? -9.195 11.75 16.922 1 91.94 106 LYS B C 1
ATOM 1873 O O . LYS B 1 106 ? -9.516 10.938 17.781 1 91.94 106 LYS B O 1
ATOM 1878 N N . ILE B 1 107 ? -8.148 11.648 16.203 1 95.12 107 ILE B N 1
ATOM 1879 C CA . ILE B 1 107 ? -7.227 10.539 16.391 1 95.12 107 ILE B CA 1
ATOM 1880 C C . ILE B 1 107 ? -6.082 10.969 17.297 1 95.12 107 ILE B C 1
ATOM 1882 O O . ILE B 1 107 ? -5.203 11.734 16.891 1 95.12 107 ILE B O 1
ATOM 1886 N N . GLY B 1 108 ? -6.125 10.484 18.5 1 93.69 108 GLY B N 1
ATOM 1887 C CA . GLY B 1 108 ? -5.012 10.734 19.406 1 93.69 108 GLY B CA 1
ATOM 1888 C C . GLY B 1 108 ? -3.781 9.906 19.062 1 93.69 108 GLY B C 1
ATOM 1889 O O . GLY B 1 108 ? -3.826 9.047 18.172 1 93.69 108 GLY B O 1
ATOM 1890 N N . GLU B 1 109 ? -2.742 10.164 19.766 1 93.69 109 GLU B N 1
ATOM 1891 C CA . GLU B 1 109 ? -1.478 9.477 19.516 1 93.69 109 GLU B CA 1
ATOM 1892 C C . GLU B 1 109 ? -1.629 7.969 19.688 1 93.69 109 GLU B C 1
ATOM 1894 O O . GLU B 1 109 ? -1.166 7.195 18.844 1 93.69 109 GLU B O 1
ATOM 1899 N N . SER B 1 110 ? -2.246 7.574 20.734 1 96.31 110 SER B N 1
ATOM 1900 C CA . SER B 1 110 ? -2.434 6.156 21.016 1 96.31 110 SER B CA 1
ATOM 1901 C C . SER B 1 110 ? -3.318 5.5 19.953 1 96.31 110 SER B C 1
ATOM 1903 O O . SER B 1 110 ? -3.076 4.359 19.562 1 96.31 110 SER B O 1
ATOM 1905 N N . GLU B 1 111 ? -4.355 6.215 19.547 1 96.75 111 GLU B N 1
ATOM 1906 C CA . GLU B 1 111 ? -5.25 5.691 18.531 1 96.75 111 GLU B CA 1
ATOM 1907 C C . GLU B 1 111 ? -4.543 5.574 17.172 1 96.75 111 GLU B C 1
ATOM 1909 O O . GLU B 1 111 ? -4.742 4.602 16.453 1 96.75 111 GLU B O 1
ATOM 1914 N N . LEU B 1 112 ? -3.721 6.543 16.875 1 97.25 112 LEU B N 1
ATOM 1915 C CA . LEU B 1 112 ? -2.961 6.492 15.641 1 97.25 112 LEU B CA 1
ATOM 1916 C C . LEU B 1 112 ? -2.02 5.289 15.625 1 97.25 112 LEU B C 1
ATOM 1918 O O . LEU B 1 112 ? -1.896 4.605 14.609 1 97.25 112 LEU B O 1
ATOM 1922 N N . GLU B 1 113 ? -1.411 5.066 16.75 1 97.5 113 GLU B N 1
ATOM 1923 C CA . GLU B 1 113 ? -0.536 3.906 16.875 1 97.5 113 GLU B CA 1
ATOM 1924 C C . GLU B 1 113 ? -1.298 2.609 16.625 1 97.5 113 GLU B C 1
ATOM 1926 O O . GLU B 1 113 ? -0.778 1.693 15.984 1 97.5 113 GLU B O 1
ATOM 1931 N N . LYS B 1 114 ? -2.441 2.521 17.109 1 98.19 114 LYS B N 1
ATOM 1932 C CA . LYS B 1 114 ? -3.275 1.34 16.906 1 98.19 114 LYS B CA 1
ATOM 1933 C C . LYS B 1 114 ? -3.645 1.167 15.438 1 98.19 114 LYS B C 1
ATOM 1935 O O . LYS B 1 114 ? -3.592 0.057 14.906 1 98.19 114 LYS B O 1
ATOM 1940 N N . LEU B 1 115 ? -4.02 2.273 14.805 1 98.5 115 LEU B N 1
ATOM 1941 C CA . LEU B 1 115 ? -4.379 2.221 13.391 1 98.5 115 LEU B CA 1
ATOM 1942 C C . LEU B 1 115 ? -3.191 1.774 12.539 1 98.5 115 LEU B C 1
ATOM 1944 O O . LEU B 1 115 ? -3.354 0.994 11.602 1 98.5 115 LEU B O 1
ATOM 1948 N N . ILE B 1 116 ? -2.012 2.268 12.891 1 98.69 116 ILE B N 1
ATOM 1949 C CA . ILE B 1 116 ? -0.796 1.889 12.18 1 98.69 116 ILE B CA 1
ATOM 1950 C C . ILE B 1 116 ? -0.519 0.402 12.383 1 9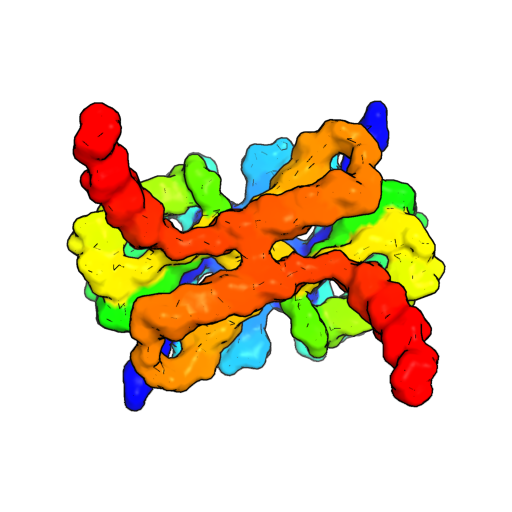8.69 116 ILE B C 1
ATOM 1952 O O . ILE B 1 116 ? -0.216 -0.32 11.43 1 98.69 116 ILE B O 1
ATOM 1956 N N . LYS B 1 117 ? -0.671 -0.062 13.586 1 98.62 117 LYS B N 1
ATOM 1957 C CA . LYS B 1 117 ? -0.454 -1.473 13.898 1 98.62 117 LYS B CA 1
ATOM 1958 C C . LYS B 1 117 ? -1.44 -2.357 13.141 1 98.62 117 LYS B C 1
ATOM 1960 O O . LYS B 1 117 ? -1.063 -3.406 12.609 1 98.62 117 LYS B O 1
ATOM 1965 N N . GLU B 1 118 ? -2.639 -1.974 13.141 1 98.56 118 GLU B N 1
ATOM 1966 C CA . GLU B 1 118 ? -3.65 -2.717 12.398 1 98.56 118 GLU B CA 1
ATOM 1967 C C . GLU B 1 118 ? -3.314 -2.766 10.906 1 98.56 118 GLU B C 1
ATOM 1969 O O . GLU B 1 118 ? -3.506 -3.795 10.258 1 98.56 118 GLU B O 1
ATOM 1974 N N . SER B 1 119 ? -2.869 -1.636 10.383 1 98.75 119 SER B N 1
ATOM 1975 C CA . SER B 1 119 ? -2.441 -1.571 8.984 1 98.75 119 SER B CA 1
ATOM 1976 C C . SER B 1 119 ? -1.269 -2.51 8.727 1 98.75 119 SER B C 1
ATOM 1978 O O . SER B 1 119 ? -1.247 -3.217 7.715 1 98.75 119 SER B O 1
ATOM 1980 N N . GLN B 1 120 ? -0.312 -2.496 9.664 1 98.81 120 GLN B N 1
ATOM 1981 C CA . GLN B 1 120 ? 0.814 -3.42 9.578 1 98.81 120 GLN B CA 1
ATOM 1982 C C . GLN B 1 120 ? 0.334 -4.867 9.531 1 98.81 120 GLN B C 1
ATOM 1984 O O . GLN B 1 120 ? 0.77 -5.645 8.68 1 98.81 120 GLN B O 1
ATOM 1989 N N . GLN B 1 121 ? -0.596 -5.168 10.273 1 98.31 121 GLN B N 1
ATOM 1990 C CA . GLN B 1 121 ? -1.083 -6.535 10.414 1 98.31 121 GLN B CA 1
ATOM 1991 C C . GLN B 1 121 ? -1.995 -6.918 9.258 1 98.31 121 GLN B C 1
ATOM 1993 O O . GLN B 1 121 ? -2.379 -8.078 9.117 1 98.31 121 GLN B O 1
ATOM 1998 N N . SER B 1 122 ? -2.287 -5.953 8.438 1 98.69 122 SER B N 1
ATOM 1999 C CA . SER B 1 122 ? -3.168 -6.223 7.305 1 98.69 122 SER B CA 1
ATOM 2000 C C . SER B 1 122 ? -2.393 -6.801 6.125 1 98.69 122 SER B C 1
ATOM 2002 O O . SER B 1 122 ? -2.988 -7.246 5.145 1 98.69 122 SER B O 1
ATOM 2004 N N . VAL B 1 123 ? -1.039 -6.742 6.176 1 98.81 123 VAL B N 1
ATOM 2005 C CA . VAL B 1 123 ? -0.215 -7.469 5.215 1 98.81 123 VAL B CA 1
ATOM 2006 C C . VAL B 1 123 ? -0.103 -8.938 5.629 1 98.81 123 VAL B C 1
ATOM 2008 O O . VAL B 1 123 ? 0.578 -9.258 6.605 1 98.81 123 VAL B O 1
ATOM 2011 N N . ILE B 1 124 ? -0.796 -9.781 4.91 1 98.25 124 ILE B N 1
ATOM 2012 C CA . ILE B 1 124 ? -1.011 -11.141 5.391 1 98.25 124 ILE B CA 1
ATOM 2013 C C . ILE B 1 124 ? -0.723 -12.133 4.27 1 98.25 124 ILE B C 1
ATOM 2015 O O . ILE B 1 124 ? -1.146 -11.938 3.129 1 98.25 124 ILE B O 1
ATOM 2019 N N . ASP B 1 125 ? 0.041 -13.156 4.57 1 97.88 125 ASP B N 1
ATOM 2020 C CA . ASP B 1 125 ? 0.116 -14.336 3.717 1 97.88 125 ASP B CA 1
ATOM 2021 C C . ASP B 1 125 ? -1.189 -15.125 3.754 1 97.88 125 ASP B C 1
ATOM 2023 O O . ASP B 1 125 ? -1.464 -15.836 4.723 1 97.88 125 ASP B O 1
ATOM 2027 N N . CYS B 1 126 ? -1.938 -15.109 2.707 1 96.56 126 CYS B N 1
ATOM 2028 C CA . CYS B 1 126 ? -3.295 -15.648 2.721 1 96.56 126 CYS B CA 1
ATOM 2029 C C . CYS B 1 126 ? -3.277 -17.172 2.654 1 96.56 126 CYS B C 1
ATOM 2031 O O . CYS B 1 126 ? -4.27 -17.828 2.984 1 96.56 126 CYS B O 1
ATOM 2033 N N . ARG B 1 127 ? -2.25 -17.719 2.137 1 90.12 127 ARG B N 1
ATOM 2034 C CA . ARG B 1 127 ? -2.172 -19.172 2.131 1 90.12 127 ARG B CA 1
ATOM 2035 C C . ARG B 1 127 ? -2.109 -19.719 3.551 1 90.12 127 ARG B C 1
ATOM 2037 O O . ARG B 1 127 ? -2.654 -20.797 3.832 1 90.12 127 ARG B O 1
ATOM 2044 N N . LYS B 1 128 ? -1.458 -18.969 4.406 1 86.81 128 LYS B N 1
ATOM 2045 C CA . LYS B 1 128 ? -1.364 -19.391 5.797 1 86.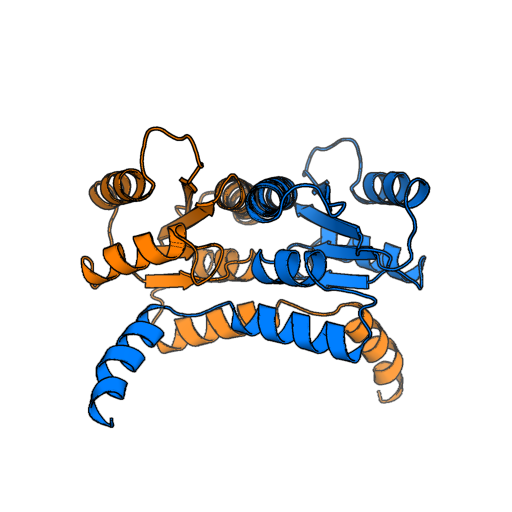81 128 LYS B CA 1
ATOM 2046 C C . LYS B 1 128 ? -2.721 -19.312 6.492 1 86.81 128 LYS B C 1
ATOM 2048 O O . LYS B 1 128 ? -3.004 -20.078 7.406 1 86.81 128 LYS B O 1
ATOM 2053 N N . LEU B 1 129 ? -3.52 -18.406 6.062 1 82.31 129 LEU B N 1
ATOM 2054 C CA . LEU B 1 129 ? -4.859 -18.281 6.621 1 82.31 129 LEU B CA 1
ATOM 2055 C C . LEU B 1 129 ? -5.727 -19.469 6.246 1 82.31 129 LEU B C 1
ATOM 2057 O O . LEU B 1 129 ? -6.535 -19.938 7.051 1 82.31 129 LEU B O 1
ATOM 2061 N N . LEU B 1 130 ? -5.535 -19.953 5.02 1 78.94 130 LEU B N 1
ATOM 2062 C CA . LEU B 1 130 ? -6.281 -21.109 4.535 1 78.94 130 LEU B CA 1
ATOM 2063 C C . LEU B 1 130 ? -5.883 -22.375 5.305 1 78.94 130 LEU B C 1
ATOM 2065 O O . LEU B 1 130 ? -6.742 -23.188 5.652 1 78.94 130 LEU B O 1
ATOM 2069 N N . VAL B 1 131 ? -4.656 -22.469 5.617 1 71.38 131 VAL B N 1
ATOM 2070 C CA . VAL B 1 131 ? -4.168 -23.641 6.328 1 71.38 131 VAL B CA 1
ATOM 2071 C C . VAL B 1 131 ? -4.688 -23.625 7.766 1 71.38 131 VAL B C 1
ATOM 2073 O O . VAL B 1 131 ? -5.109 -24.656 8.289 1 71.38 131 VAL B O 1
ATOM 2076 N N . GLU B 1 132 ? -4.684 -22.422 8.297 1 69.06 132 GLU B N 1
ATOM 2077 C CA . GLU B 1 132 ? -5.164 -22.297 9.672 1 69.06 132 GLU B CA 1
ATOM 2078 C C . GLU B 1 132 ? -6.656 -22.594 9.758 1 69.06 132 GLU B C 1
ATOM 2080 O O . GLU B 1 132 ? -7.129 -23.172 10.742 1 69.06 132 GLU B O 1
ATOM 2085 N N . GLN B 1 133 ? -7.395 -22.219 8.758 1 66.56 133 GLN B N 1
ATOM 2086 C CA . GLN B 1 133 ? -8.828 -22.484 8.727 1 66.56 133 GLN B CA 1
ATOM 2087 C C . GLN B 1 133 ? -9.102 -23.984 8.539 1 66.56 133 GLN B C 1
ATOM 2089 O O . GLN B 1 133 ? -10.055 -24.516 9.117 1 66.56 133 GLN B O 1
ATOM 2094 N N . LEU B 1 134 ? -8.25 -24.609 7.707 1 60.09 134 LEU B N 1
ATOM 2095 C CA . LEU B 1 134 ? -8.422 -26.031 7.469 1 60.09 134 LEU B CA 1
ATOM 2096 C C . LEU B 1 134 ? -7.996 -26.844 8.688 1 60.09 134 LEU B C 1
ATOM 2098 O O . LEU B 1 134 ? -8.625 -27.859 9.016 1 60.09 134 LEU B O 1
ATOM 2102 N N . THR B 1 135 ? -6.895 -26.422 9.32 1 59.16 135 THR B N 1
ATOM 2103 C CA . THR B 1 135 ? -6.41 -27.203 10.461 1 59.16 135 THR B CA 1
ATOM 2104 C C . THR B 1 135 ? -7.188 -26.844 11.727 1 59.16 135 THR B C 1
ATOM 2106 O O . THR B 1 135 ? -7.242 -27.641 12.664 1 59.16 135 THR B O 1
ATOM 2109 N N . GLY B 1 136 ? -7.512 -25.641 11.922 1 56.72 136 GLY 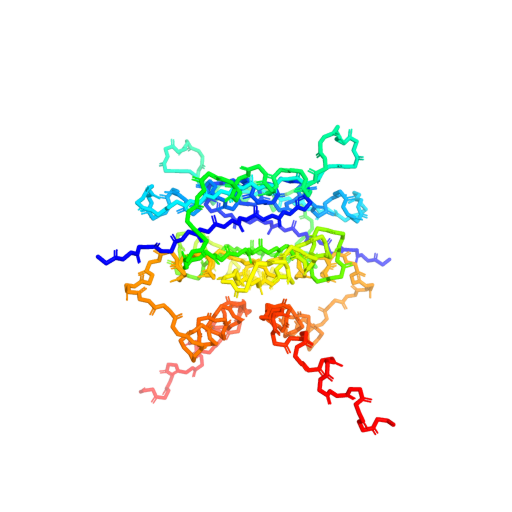B N 1
ATOM 2110 C CA . GLY B 1 136 ? -8.211 -25.234 13.133 1 56.72 136 GLY B CA 1
ATOM 2111 C C . GLY B 1 136 ? -9.672 -25.641 13.141 1 56.72 136 GLY B C 1
ATOM 2112 O O . GLY B 1 136 ? -10.391 -25.375 14.102 1 56.72 136 GLY B O 1
ATOM 2113 N N . GLY B 1 137 ? -10.367 -26.031 12.141 1 46.44 137 GLY B N 1
ATOM 2114 C CA . GLY B 1 137 ? -11.727 -26.547 12.227 1 46.44 137 GLY B CA 1
ATOM 2115 C C . GLY B 1 137 ? -11.82 -27.812 13.07 1 46.44 137 GLY B C 1
ATOM 2116 O O . GLY B 1 137 ? -12.922 -28.281 13.359 1 46.44 137 GLY B O 1
ATOM 2117 N N . ASP B 1 138 ? -10.836 -28.625 13.188 1 39.72 138 ASP B N 1
ATOM 2118 C CA . ASP B 1 138 ? -11.062 -29.859 13.93 1 39.72 138 ASP B CA 1
ATOM 2119 C C . ASP B 1 138 ? -11.203 -29.578 15.43 1 39.72 138 ASP B C 1
ATOM 2121 O O . ASP B 1 138 ? -11.609 -30.469 16.188 1 39.72 138 ASP B O 1
ATOM 2125 N N . ASP B 1 139 ? -10.578 -28.547 15.93 1 38.94 139 ASP B N 1
ATOM 2126 C CA . ASP B 1 139 ? -10.742 -28.562 17.375 1 38.94 139 ASP B CA 1
ATOM 2127 C C . ASP B 1 139 ? -12.094 -27.969 17.781 1 38.94 139 ASP B C 1
ATOM 2129 O O . ASP B 1 139 ? -12.305 -27.641 18.953 1 38.94 139 ASP B O 1
ATOM 2133 N N . LEU B 1 140 ? -12.969 -27.422 16.859 1 30.36 140 LEU B N 1
ATOM 2134 C CA . LEU B 1 140 ? -14.258 -27.312 17.531 1 30.36 140 LEU B CA 1
ATOM 2135 C C . LEU B 1 140 ? -14.992 -28.656 17.5 1 30.36 140 LEU B C 1
ATOM 2137 O O . LEU B 1 140 ? -14.82 -29.438 16.562 1 30.36 140 LEU B O 1
#

Radius of gyration: 18.99 Å; Cα contacts (8 Å, |Δi|>4): 507; chains: 2; bounding box: 46×57×45 Å

Secondary structure (DSSP, 8-state):
-PPPEEEEEEETTHHHHHHHHHHHHH-SSS-EEEEEE-TT-SS-HHHHHHHHHTTS--TTEEEEES-TTSHHHHHHHHHHHH-TTEEEEES-BHHHHHHHHT--S---HHHHHHHHHHHHTT-EEHHHHHHHHHHTTTT-/-PPPEEEEEEETTHHHHHHHHHHHHH-SSS-EEEEEE-TT-SS-HHHHHHHHHTTS--TTEEEEES-TTSHHHHHHHHHHHH-TTEEEEES-BHHHHHHHHT--S---HHHHHHHHHHHHTT-EEHHHHHHHHHHTTTT-

InterPro domains:
  IPR004701 Phosphotransferase system, mannose-type IIA component [PF03610] (6-104)
  IPR004701 Phosphotransferase system, mannose-type IIA component [PS51096] (3-131)
  IPR033887 PTS system mannose/sorbose specific IIA subunit [cd00006] (6-122)
  IPR036662 Phosphotransferase system, mannose-type IIA component superfamily [G3DSA:3.40.50.510] (1-136)
  IPR036662 Phosphotransferase system, mannose-type IIA component superfamily [SSF53062] (3-128)
  IPR051471 Bacterial PTS system sugar-specific components [PTHR33799] (3-133)

Solvent-accessible surface area (backbone atoms only — not comparable to full-atom values): 14865 Å² total; per-residue (Å²): 125,72,66,38,34,39,37,28,36,17,51,42,36,28,18,53,12,42,49,51,24,50,34,71,73,72,42,82,86,43,58,71,45,61,41,53,36,55,96,82,52,88,67,52,53,65,56,53,49,53,58,49,56,75,75,49,74,52,67,57,23,38,38,32,19,38,39,75,88,36,72,60,38,52,52,50,53,57,47,39,74,75,34,88,56,46,42,44,34,27,27,43,33,54,55,40,54,50,52,54,57,66,43,85,51,83,76,46,74,70,53,46,51,49,48,47,49,51,36,25,64,41,43,36,61,48,61,60,52,52,49,47,56,64,60,55,56,67,79,105,126,72,66,38,35,36,36,27,37,16,52,42,37,26,18,53,12,41,49,51,24,49,34,70,73,72,42,80,86,42,58,72,44,60,40,51,37,54,94,82,53,88,67,52,53,65,57,52,48,54,58,50,56,75,75,48,72,52,69,58,24,39,38,32,18,38,39,76,88,37,70,60,38,51,51,49,53,59,48,40,74,75,34,85,59,46,41,42,32,27,26,43,33,54,55,39,53,51,53,54,57,68,44,84,50,82,77,46,73,70,53,45,52,50,48,47,49,52,34,25,64,38,44,36,61,49,63,59,52,53,49,48,54,65,61,55,56,67,79,105

pLDDT: mean 91.83, std 13.01, range [30.36, 98.94]

Organism: Enterococcus faecium (strain ATCC BAA-472 / TX0016 / DO) (NCBI:txid333849)

Sequence (280 aa):
MKMATIILASHGEFAQGLKQTATMIIGDSVPIHALSAFRDEDESILVQIKKLLATIDIEETYILTDILGGSVNNDMLTIIKEYEGLQLITGMNLPLVISIATYNGKIGESELEKLIKESQQSVIDCRKLLVEQLTGGDDLMKMATIILASHGEFAQGLKQTATMIIGDSVPIHALSAFRDEDESILVQIKKLLATIDIEETYILTDILGGSVNNDMLTIIKEYEGLQLITGMNLPLVISIATYNGKIGESELEKLIKESQQSVIDCRKLLVEQLTGGDDL

Nearest PDB structures (foldseek):
  3bed-assembly1_A  TM=8.444E-01  e=5.415E-08  Enterococcus faecalis V583
  3mtq-assembly1_B  TM=8.197E-01  e=9.031E-08  Klebsiella pneumoniae subsp. pneumoniae MGH 78578
  2jzo-assembly1_A  TM=8.532E-01  e=2.511E-06  Escherichia coli
  2jzn-assembly1_B  TM=8.532E-01  e=3.243E-06  Escherichia coli
  3gx1-assembly1_B  TM=7.537E-01  e=3.682E-04  Listeria innocua Clip11262